Protein AF-A0A2G9ZKF9-F1 (afdb_monomer)

Nearest PDB structures (foldseek):
  6z1p-assembly1_At  TM=1.328E-01  e=9.529E+00  Tetrahymena thermophila SB210

Secondary structure (DSSP, 8-state):
------PPPP-------------PPP--------------TTTHHHHHHHHHHHHHHHTSS------SPPPEEEEEEE-SS----SSHHHHHHHPPPTT-EEEEEETT----HHHHHHSEEEEEEE-HHHHHHHH--EEEEPPGGGS-HHHHHHHHHHHHHHHHHTPPP-----EEEEES-SEEE-GGGSPP--GGGGGG--S-TT-EEEGGGEEEPPPP-

Organism: NCBI:txid1974572

pLDDT: mean 81.94, std 19.05, range [36.38, 98.69]

Solvent-accessible surface area (backbone atoms only — not comparable to full-atom values): 13913 Å² total; per-residue (Å²): 141,82,88,83,83,83,81,86,80,84,90,74,88,85,81,90,82,89,76,90,85,91,79,86,82,81,89,75,85,78,80,87,79,80,80,84,79,77,87,70,87,69,67,58,62,58,54,51,51,51,50,49,51,53,51,52,60,69,61,67,67,80,67,78,78,72,66,97,56,75,64,46,56,26,36,32,35,22,32,74,69,54,54,82,46,95,50,71,68,56,27,54,24,67,35,54,41,54,22,27,39,69,46,65,40,57,67,88,64,84,74,51,70,67,52,44,43,67,30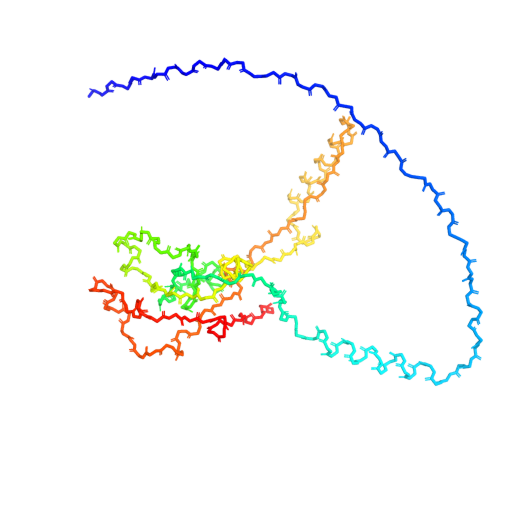,49,57,42,37,30,50,34,27,69,62,51,46,49,49,33,42,35,58,31,65,43,78,56,56,73,88,76,48,54,72,69,55,46,50,52,52,53,51,50,48,54,47,26,59,75,70,75,45,92,73,78,87,75,85,47,67,45,72,61,21,55,47,43,25,31,40,52,63,89,75,49,79,93,78,63,79,86,46,24,73,82,45,76,66,61,80,89,47,75,43,50,68,86,46,46,44,74,59,81,81,84,127

Radius of gyration: 27.21 Å; Cα contacts (8 Å, |Δi|>4): 253; chains: 1; bounding box: 63×74×57 Å

Mean predicted aligned error: 13.91 Å

Foldseek 3Di:
DDDDDDDDDDDDDDDDDDDDDDDDDDDDDDDDDDDPDDDPPDVVVVVVVVVVVVVCVVVVDCPPCLDPAQWAKKWWWFAQDWDDDPDPQCSFQPIHGGQQTQAIGHPPDDDDLVSLLGTAIAIETDGPSLRCQSQDFDKDFDDLVRDDPVVNVVLVVVVVVCVVVVHDDDDDGDIDRSHRHQKGFQVVPDDDDDSNCSSVHHPPPVDYHYCVRMDGDDDDD

Structure (mmCIF, N/CA/C/O backbone):
data_AF-A0A2G9ZKF9-F1
#
_entry.id   AF-A0A2G9ZKF9-F1
#
loop_
_atom_site.group_PDB
_atom_site.id
_atom_site.type_symbol
_atom_site.label_atom_id
_atom_site.label_alt_id
_atom_site.label_comp_id
_atom_site.label_asym_id
_atom_site.label_entity_id
_atom_site.label_seq_id
_atom_site.pdbx_PDB_ins_code
_atom_site.Cartn_x
_atom_site.Cartn_y
_atom_site.Cartn_z
_atom_site.occupancy
_atom_site.B_iso_or_equiv
_atom_site.auth_seq_id
_atom_site.auth_comp_id
_atom_site.auth_asym_id
_atom_site.auth_atom_id
_atom_site.pdbx_PDB_model_num
ATOM 1 N N . MET A 1 1 ? -20.963 33.213 -18.893 1.00 44.59 1 MET A N 1
ATOM 2 C CA . MET A 1 1 ? -22.387 32.904 -18.640 1.00 44.59 1 MET A CA 1
ATOM 3 C C . MET A 1 1 ? -22.668 31.548 -19.275 1.00 44.59 1 MET A C 1
ATOM 5 O O . MET A 1 1 ? -22.768 31.470 -20.489 1.00 44.59 1 MET A O 1
ATOM 9 N N . ILE A 1 2 ? -22.614 30.470 -18.487 1.00 42.06 2 ILE A N 1
ATOM 10 C CA . ILE A 1 2 ? -22.638 29.079 -18.976 1.00 42.06 2 ILE A CA 1
ATOM 11 C C . ILE A 1 2 ? -23.937 28.439 -18.478 1.00 42.06 2 ILE A C 1
ATOM 13 O O . ILE A 1 2 ? -24.156 28.343 -17.273 1.00 42.06 2 ILE A O 1
ATOM 17 N N . LEU A 1 3 ? -24.815 28.059 -19.409 1.00 46.66 3 LEU A N 1
ATOM 18 C CA . LEU A 1 3 ? -26.108 27.429 -19.138 1.00 46.66 3 LEU A CA 1
ATOM 19 C C . LEU A 1 3 ? -25.915 25.921 -18.931 1.00 46.66 3 LEU A C 1
ATOM 21 O O . LEU A 1 3 ? -25.557 25.200 -19.859 1.00 46.66 3 LEU A O 1
ATOM 25 N N . ILE A 1 4 ? -26.158 25.447 -17.707 1.00 52.06 4 ILE A N 1
ATOM 26 C CA . ILE A 1 4 ? -26.132 24.024 -17.351 1.00 52.06 4 ILE A CA 1
ATOM 27 C C . ILE A 1 4 ? -27.529 23.441 -17.583 1.00 52.06 4 ILE A C 1
ATOM 29 O O . ILE A 1 4 ? -28.491 23.808 -16.910 1.00 52.06 4 ILE A O 1
ATOM 33 N N . ASN A 1 5 ? -27.629 22.514 -18.533 1.00 48.25 5 ASN A N 1
ATOM 34 C CA . ASN A 1 5 ? -28.862 21.837 -18.921 1.00 48.25 5 ASN A CA 1
ATOM 35 C C . ASN A 1 5 ? -29.025 20.553 -18.076 1.00 48.25 5 ASN A C 1
ATOM 37 O O . ASN A 1 5 ? -28.337 19.559 -18.311 1.00 48.25 5 ASN A O 1
ATOM 41 N N . ARG A 1 6 ? -29.885 20.572 -17.045 1.00 53.69 6 ARG A N 1
ATOM 42 C CA . ARG A 1 6 ? -30.160 19.400 -16.187 1.00 53.69 6 ARG A CA 1
ATOM 43 C C . ARG A 1 6 ? -31.240 18.519 -16.818 1.00 53.69 6 ARG A C 1
ATOM 45 O O . ARG A 1 6 ? -32.408 18.891 -16.863 1.00 53.69 6 ARG A O 1
ATOM 52 N N . LYS A 1 7 ? -30.847 17.326 -17.268 1.00 61.81 7 LYS A N 1
ATOM 53 C CA . LYS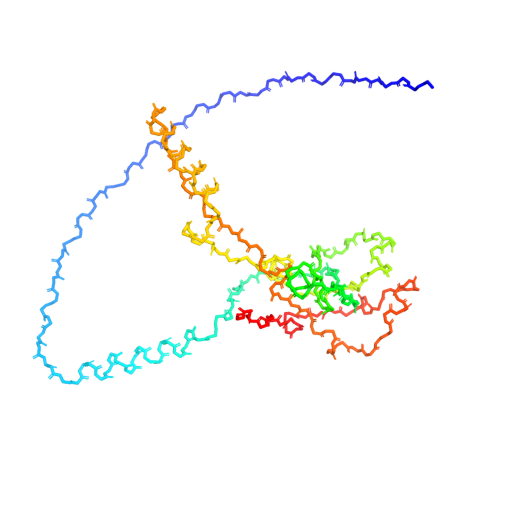 A 1 7 ? -31.749 16.286 -17.781 1.00 61.81 7 LYS A CA 1
ATOM 54 C C . LYS A 1 7 ? -32.287 15.453 -16.610 1.00 61.81 7 LYS A C 1
ATOM 56 O O . LYS A 1 7 ? -31.521 14.830 -15.883 1.00 61.81 7 LYS A O 1
ATOM 61 N N . ILE A 1 8 ? -33.604 15.476 -16.428 1.00 56.69 8 ILE A N 1
ATOM 62 C CA . ILE A 1 8 ? -34.355 14.706 -15.428 1.00 56.69 8 ILE A CA 1
ATOM 63 C C . ILE A 1 8 ? -34.441 13.251 -15.910 1.00 56.69 8 ILE A C 1
ATOM 65 O O . ILE A 1 8 ? -34.965 12.995 -16.994 1.00 56.69 8 ILE A O 1
ATOM 69 N N . ILE A 1 9 ? -33.922 12.300 -15.128 1.00 59.22 9 ILE A N 1
ATOM 70 C CA . ILE A 1 9 ? -34.062 10.862 -15.399 1.00 59.22 9 ILE A CA 1
ATOM 71 C C . ILE A 1 9 ? -35.232 10.323 -14.574 1.00 59.22 9 ILE A C 1
ATOM 73 O O . ILE A 1 9 ? -35.265 10.423 -13.350 1.00 59.22 9 ILE A O 1
ATOM 77 N N . ASN A 1 10 ? -36.200 9.773 -15.299 1.00 46.78 10 ASN A N 1
ATOM 78 C CA . ASN A 1 10 ? -37.463 9.225 -14.828 1.00 46.78 10 ASN A CA 1
ATOM 79 C C . ASN A 1 10 ? -37.222 7.829 -14.216 1.00 46.78 10 ASN A C 1
ATOM 81 O O . ASN A 1 10 ? -36.807 6.915 -14.928 1.00 46.78 10 ASN A O 1
ATOM 85 N N . LYS A 1 11 ? -37.466 7.650 -12.910 1.00 51.34 11 LYS A N 1
ATOM 86 C CA . LYS A 1 11 ? -37.449 6.329 -12.255 1.00 51.34 11 LYS A CA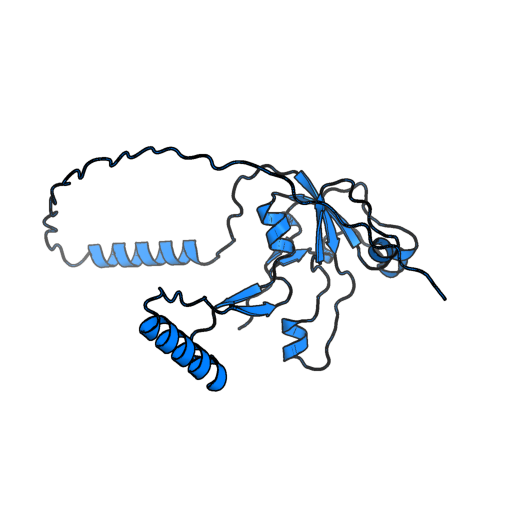 1
ATOM 87 C C . LYS A 1 11 ? -38.764 5.614 -12.563 1.00 51.34 11 LYS A C 1
ATOM 89 O O . LYS A 1 11 ? -39.808 6.010 -12.056 1.00 51.34 11 LYS A O 1
ATOM 94 N N . LYS A 1 12 ? -38.711 4.560 -13.378 1.00 59.44 12 LYS A N 1
ATOM 95 C CA . LYS A 1 12 ? -39.855 3.692 -13.669 1.00 59.44 12 LYS A CA 1
ATOM 96 C C . LYS A 1 12 ? -39.508 2.248 -13.300 1.00 59.44 12 LYS A C 1
ATOM 98 O O . LYS A 1 12 ? -38.570 1.692 -13.853 1.00 59.44 12 LYS A O 1
ATOM 103 N N . ASN A 1 13 ? -40.302 1.718 -12.370 1.00 53.31 13 ASN A N 1
ATOM 104 C CA . ASN A 1 13 ? -40.719 0.329 -12.161 1.00 53.31 13 ASN A CA 1
ATOM 105 C C . ASN A 1 13 ? -39.662 -0.779 -12.222 1.00 53.31 13 ASN A C 1
ATOM 107 O O . ASN A 1 13 ? -39.243 -1.144 -13.313 1.00 53.31 13 ASN A O 1
ATOM 111 N N . MET A 1 14 ? -39.435 -1.462 -11.094 1.00 49.84 14 MET A N 1
ATOM 112 C CA . MET A 1 14 ? -39.272 -2.921 -11.108 1.00 49.84 14 MET A CA 1
ATOM 113 C C . MET A 1 14 ? -39.864 -3.582 -9.848 1.00 49.84 14 MET A C 1
ATOM 115 O O . MET A 1 14 ? -39.979 -2.912 -8.820 1.00 49.84 14 MET A O 1
ATOM 119 N N . PRO A 1 15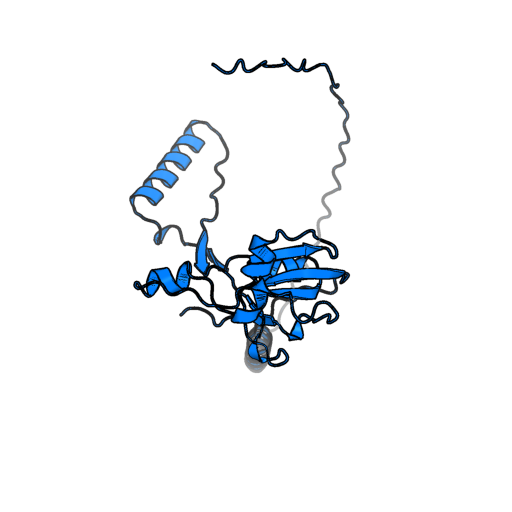 ? -40.327 -4.841 -9.981 1.00 59.34 15 PRO A N 1
ATOM 120 C CA . PRO A 1 15 ? -41.404 -5.411 -9.181 1.00 59.34 15 PRO A CA 1
ATOM 121 C C . PRO A 1 15 ? -40.968 -6.080 -7.875 1.00 59.34 15 PRO A C 1
ATOM 123 O O . PRO A 1 15 ? -39.876 -6.624 -7.732 1.00 59.34 15 PRO A O 1
ATOM 126 N N . GLU A 1 16 ? -41.937 -6.069 -6.969 1.00 51.53 16 GLU A N 1
ATOM 127 C CA . GLU A 1 16 ? -42.111 -6.906 -5.792 1.00 51.53 16 GLU A CA 1
ATOM 128 C C . GLU A 1 16 ? -42.088 -8.396 -6.183 1.00 51.53 16 GLU A C 1
ATOM 130 O O . GLU A 1 16 ? -42.942 -8.859 -6.935 1.00 51.53 16 GLU A O 1
ATOM 135 N N . ASN A 1 17 ? -41.100 -9.145 -5.685 1.00 56.38 17 ASN A N 1
ATOM 136 C CA . ASN A 1 17 ? -41.078 -10.605 -5.762 1.00 56.38 17 ASN A CA 1
ATOM 137 C C . ASN A 1 17 ? -41.118 -11.179 -4.346 1.00 56.38 17 ASN A C 1
ATOM 139 O O . ASN A 1 17 ? -40.123 -11.186 -3.621 1.00 56.38 17 ASN A O 1
ATOM 143 N N . ALA A 1 18 ? -42.298 -11.672 -3.987 1.00 48.47 18 ALA A N 1
ATOM 144 C CA . ALA A 1 18 ? -42.538 -12.566 -2.871 1.00 48.47 18 ALA A CA 1
ATOM 145 C C . ALA A 1 18 ? -42.267 -14.023 -3.290 1.00 48.47 18 ALA A C 1
ATOM 147 O O . ALA A 1 18 ? -42.776 -14.460 -4.318 1.00 48.47 18 ALA A O 1
ATOM 148 N N . ASN A 1 19 ? -41.500 -14.771 -2.492 1.00 48.41 19 ASN A N 1
ATOM 149 C CA . ASN A 1 19 ? -41.800 -16.145 -2.039 1.00 48.41 19 ASN A CA 1
ATOM 150 C C . ASN A 1 19 ? -40.607 -16.669 -1.221 1.00 48.41 19 ASN A C 1
ATOM 152 O O . ASN A 1 19 ? -39.484 -16.701 -1.711 1.00 48.41 19 ASN A O 1
ATOM 156 N N . VAL A 1 20 ? -40.772 -16.894 0.085 1.00 49.75 20 VAL A N 1
ATOM 157 C CA . VAL A 1 20 ? -41.115 -18.195 0.700 1.00 49.75 20 VAL A CA 1
ATOM 158 C C . VAL A 1 20 ? -40.148 -19.306 0.288 1.00 49.75 20 VAL A C 1
ATOM 160 O O . VAL A 1 20 ? -40.250 -19.849 -0.806 1.00 49.75 20 VAL A O 1
ATOM 163 N N . ASN A 1 21 ? -39.273 -19.695 1.218 1.00 51.66 21 ASN A N 1
ATOM 164 C CA . ASN A 1 21 ? -39.116 -21.105 1.568 1.00 51.66 21 ASN A CA 1
ATOM 165 C C . ASN A 1 21 ? -38.501 -21.267 2.961 1.00 51.66 21 ASN A C 1
ATOM 167 O O . ASN A 1 21 ? -37.314 -21.063 3.205 1.00 51.66 21 ASN A O 1
ATOM 171 N N . THR A 1 22 ? -39.395 -21.645 3.862 1.00 54.25 22 THR A N 1
ATOM 172 C CA . THR A 1 22 ? -39.198 -22.233 5.176 1.00 54.25 22 THR A CA 1
ATOM 173 C C . THR A 1 22 ? -38.559 -23.614 5.022 1.00 54.25 22 THR A C 1
ATOM 175 O O . THR A 1 22 ? -39.132 -24.483 4.372 1.00 54.25 22 THR A O 1
ATOM 178 N N . ALA A 1 23 ? -37.418 -23.853 5.665 1.00 48.91 23 ALA A N 1
ATOM 179 C CA . ALA A 1 23 ? -36.965 -25.203 5.993 1.00 48.91 23 ALA A CA 1
ATOM 180 C C . ALA A 1 23 ? -36.062 -25.148 7.232 1.00 48.91 23 ALA A C 1
ATOM 182 O O . ALA A 1 23 ? -34.887 -24.796 7.152 1.00 48.91 23 ALA A O 1
ATOM 183 N N . GLN A 1 24 ? -36.642 -25.475 8.389 1.00 50.78 24 GLN A N 1
ATOM 184 C CA . GLN A 1 24 ? -35.903 -25.839 9.597 1.00 50.78 24 GLN A CA 1
ATOM 185 C C . GLN A 1 24 ? -35.346 -27.261 9.436 1.00 50.78 24 GLN A C 1
ATOM 187 O O . GLN A 1 24 ? -36.132 -28.172 9.176 1.00 50.78 24 GLN A O 1
ATOM 192 N N . PRO A 1 25 ? -34.043 -27.494 9.658 1.00 59.03 25 PRO A N 1
ATOM 193 C CA . PRO A 1 25 ? -33.538 -28.823 9.957 1.00 59.03 25 PRO A CA 1
ATOM 194 C C . PRO A 1 25 ? -33.490 -29.080 11.469 1.00 59.03 25 PRO A C 1
ATOM 196 O O . PRO A 1 25 ? -33.170 -28.214 12.285 1.00 59.03 25 PRO A O 1
ATOM 199 N N . GLU A 1 26 ? -33.849 -30.312 11.802 1.00 51.28 26 GLU A N 1
ATOM 200 C CA . GLU A 1 26 ? -34.153 -30.831 13.124 1.00 51.28 26 GLU A CA 1
ATOM 201 C C . GLU A 1 26 ? -32.982 -30.841 14.116 1.00 51.28 26 GLU A C 1
ATOM 203 O O . GLU A 1 26 ? -31.820 -31.106 13.803 1.00 51.28 26 GLU A O 1
ATOM 208 N N . THR A 1 27 ? -33.344 -30.626 15.378 1.00 46.78 27 THR A N 1
ATOM 209 C CA . THR A 1 27 ? -32.504 -30.754 16.566 1.00 46.78 27 THR A CA 1
ATOM 210 C C . THR A 1 27 ? -32.117 -32.214 16.832 1.00 46.78 27 THR A C 1
ATOM 212 O O . THR A 1 27 ? -32.826 -32.947 17.524 1.00 46.78 27 THR A O 1
ATOM 215 N N . GLY A 1 28 ? -30.950 -32.630 16.343 1.00 54.88 28 GLY A N 1
ATOM 216 C CA . GLY A 1 28 ? -30.299 -33.879 16.741 1.00 54.88 28 GLY A CA 1
ATOM 217 C C . GLY A 1 28 ? -29.576 -33.739 18.084 1.00 54.88 28 GLY A C 1
ATOM 218 O O . GLY A 1 28 ? -28.467 -33.211 18.151 1.00 54.88 28 GLY A O 1
ATOM 219 N N . LYS A 1 29 ? -30.189 -34.241 19.163 1.00 54.31 29 LYS A N 1
ATOM 220 C CA . LYS A 1 29 ? -29.562 -34.408 20.487 1.00 54.31 29 LYS A CA 1
ATOM 221 C C . LYS A 1 29 ? -28.364 -35.364 20.387 1.00 54.31 29 LYS A C 1
ATOM 223 O O . LYS A 1 29 ? -28.545 -36.577 20.317 1.00 54.31 29 LYS A O 1
ATOM 228 N N . LYS A 1 30 ? -27.138 -34.836 20.426 1.00 55.31 30 LYS A N 1
ATOM 229 C CA . LYS A 1 30 ? -25.926 -35.647 20.625 1.00 55.31 30 LYS A CA 1
ATOM 230 C C . LYS A 1 30 ? -25.765 -35.948 22.115 1.00 55.31 30 LYS A C 1
ATOM 232 O O . LYS A 1 30 ? -25.653 -35.042 22.936 1.00 55.31 30 LYS A O 1
ATOM 237 N N . GLN A 1 31 ? -25.801 -37.234 22.447 1.00 54.09 31 GLN A N 1
ATOM 238 C CA . GLN A 1 31 ? -25.564 -37.749 23.789 1.00 54.09 31 GLN A CA 1
ATOM 239 C C . GLN A 1 31 ? -24.119 -37.458 24.210 1.00 54.09 31 GLN A C 1
ATOM 241 O O . GLN A 1 31 ? -23.165 -37.828 23.527 1.00 54.09 31 GLN A O 1
ATOM 246 N N . PHE A 1 32 ? -23.983 -36.776 25.343 1.00 46.34 32 PHE A N 1
ATOM 247 C CA . PHE A 1 32 ? -22.732 -36.577 26.061 1.00 46.34 32 PHE A CA 1
ATOM 248 C C . PHE A 1 32 ? -22.255 -37.923 26.626 1.00 46.34 32 PHE A C 1
ATOM 250 O O . PHE A 1 32 ? -22.841 -38.446 27.572 1.00 46.34 32 PHE A O 1
ATOM 257 N N . LEU A 1 33 ? -21.176 -38.468 26.067 1.00 51.94 33 LEU A N 1
ATOM 258 C CA . LEU A 1 33 ? -20.354 -39.486 26.717 1.00 51.94 33 LEU A CA 1
ATOM 259 C C . LEU A 1 33 ? -19.139 -38.775 27.310 1.00 51.94 33 LEU A C 1
ATOM 261 O O . LEU A 1 33 ? -18.251 -38.329 26.587 1.00 51.94 33 LEU A O 1
ATOM 265 N N . SER A 1 34 ? -19.128 -38.625 28.632 1.00 50.53 34 SER A N 1
ATOM 266 C CA . SER A 1 34 ? -17.991 -38.097 29.377 1.00 50.53 34 SER A CA 1
ATOM 267 C C . SER A 1 34 ? -16.884 -39.158 29.471 1.00 50.53 34 SER A C 1
ATOM 269 O O . SER A 1 34 ? -17.113 -40.238 30.026 1.00 50.53 34 SER A O 1
ATOM 271 N N . PRO A 1 35 ? -15.663 -38.893 28.972 1.00 51.75 35 PRO A N 1
ATOM 272 C CA . PRO A 1 35 ? -14.533 -39.763 29.249 1.00 51.75 35 PRO A CA 1
ATOM 273 C C . PRO A 1 35 ? -14.104 -39.568 30.708 1.00 51.75 35 PRO A C 1
ATOM 275 O O . PRO A 1 35 ? -13.706 -38.481 31.125 1.00 51.75 35 PRO A O 1
ATOM 278 N N . LYS A 1 36 ? -14.188 -40.642 31.499 1.00 51.59 36 LYS A N 1
ATOM 279 C CA . LYS A 1 36 ? -13.556 -40.726 32.820 1.00 51.59 36 LYS A CA 1
ATOM 280 C C . LYS A 1 36 ? -12.038 -40.708 32.626 1.00 51.59 36 LYS A C 1
ATOM 282 O O . LYS A 1 36 ? -11.439 -41.738 32.329 1.00 51.59 36 LYS A O 1
ATOM 287 N N . ILE A 1 37 ? -11.425 -39.537 32.775 1.00 53.41 37 ILE A N 1
ATOM 288 C CA . ILE A 1 37 ? -9.968 -39.387 32.795 1.00 53.41 37 ILE A CA 1
ATOM 289 C C . ILE A 1 37 ? -9.481 -39.840 34.174 1.00 53.41 37 ILE A C 1
ATOM 291 O O . ILE A 1 37 ? -9.736 -39.202 35.193 1.00 53.41 37 ILE A O 1
ATOM 295 N N . TRP A 1 38 ? -8.830 -41.000 34.190 1.00 48.53 38 TRP A N 1
ATOM 296 C CA . TRP A 1 38 ? -8.198 -41.604 35.356 1.00 48.53 38 TRP A CA 1
ATOM 297 C C . TRP A 1 38 ? -6.895 -40.846 35.665 1.00 48.53 38 TRP A C 1
ATOM 299 O O . TRP A 1 38 ? -6.018 -40.718 34.810 1.00 48.53 38 TRP A O 1
ATOM 309 N N . LEU A 1 39 ? -6.805 -40.289 36.875 1.00 45.53 39 LEU A N 1
ATOM 310 C CA . LEU A 1 39 ? -5.681 -39.508 37.397 1.00 45.53 39 LEU A CA 1
ATOM 311 C C . LEU A 1 39 ? -4.420 -40.378 37.561 1.00 45.53 39 LEU A C 1
ATOM 313 O O . LEU A 1 39 ? -4.164 -40.928 38.626 1.00 45.53 39 LEU A O 1
ATOM 317 N N . GLY A 1 40 ? -3.605 -40.454 36.508 1.00 46.31 40 GLY A N 1
ATOM 318 C CA . GLY A 1 40 ? -2.176 -40.779 36.576 1.00 46.31 40 GLY A CA 1
ATOM 319 C C . GLY A 1 40 ? -1.349 -39.490 36.567 1.00 46.31 40 GLY A C 1
ATOM 320 O O . GLY A 1 40 ? -0.750 -39.133 35.553 1.00 46.31 40 GLY A O 1
ATOM 321 N N . GLY A 1 41 ? -1.405 -38.730 37.664 1.00 50.19 41 GLY A N 1
ATOM 322 C CA . GLY A 1 41 ? -0.784 -37.409 37.796 1.00 50.19 41 GLY A CA 1
ATOM 323 C C . GLY A 1 41 ? 0.741 -37.485 37.877 1.00 50.19 41 GLY A C 1
ATOM 324 O O . GLY A 1 41 ? 1.289 -37.912 38.885 1.00 50.19 41 GLY A O 1
ATOM 325 N N . GLY A 1 42 ? 1.430 -37.062 36.818 1.00 50.50 42 GLY A N 1
ATOM 326 C CA . GLY A 1 42 ? 2.882 -36.858 36.834 1.00 50.50 42 GLY A CA 1
ATOM 327 C C . GLY A 1 42 ? 3.477 -36.705 35.437 1.00 50.50 42 GLY A C 1
ATOM 328 O O . GLY A 1 42 ? 4.135 -35.710 35.153 1.00 50.50 42 GLY A O 1
ATOM 329 N N . LEU A 1 43 ? 3.174 -37.635 34.523 1.00 49.84 43 LEU A N 1
ATOM 330 C CA . LEU A 1 43 ? 3.757 -37.633 33.171 1.00 49.84 43 LEU A CA 1
ATOM 331 C C . LEU A 1 43 ? 2.959 -36.794 32.152 1.00 49.84 43 LEU A C 1
ATOM 333 O O . LEU A 1 43 ? 3.527 -36.252 31.206 1.00 49.84 43 LEU A O 1
ATOM 337 N N . GLY A 1 44 ? 1.644 -36.651 32.353 1.00 48.38 44 GLY A N 1
ATOM 338 C CA . GLY A 1 44 ? 0.760 -35.925 31.431 1.00 48.38 44 GLY A CA 1
ATOM 339 C C . GLY A 1 44 ? 1.018 -34.416 31.380 1.00 48.38 44 GLY A C 1
ATOM 340 O O . GLY A 1 44 ? 0.957 -33.823 30.308 1.00 48.38 44 GLY A O 1
ATOM 341 N N . LEU A 1 45 ? 1.385 -33.795 32.507 1.00 55.41 45 LEU A N 1
ATOM 342 C CA . LEU A 1 45 ? 1.697 -32.359 32.557 1.00 55.41 45 LEU A CA 1
ATOM 343 C C . LEU A 1 45 ? 2.953 -32.008 31.750 1.00 55.41 45 LEU A C 1
ATOM 345 O O . LEU A 1 45 ? 3.006 -30.945 31.138 1.00 55.41 45 LEU A O 1
ATOM 349 N N . LEU A 1 46 ? 3.930 -32.916 31.691 1.00 57.50 46 LEU A N 1
ATOM 350 C CA . LEU A 1 46 ? 5.174 -32.705 30.951 1.00 57.50 46 LEU A CA 1
ATOM 351 C C . LEU A 1 46 ? 4.947 -32.803 29.432 1.00 57.50 46 LEU A C 1
ATOM 353 O O . LEU A 1 46 ? 5.478 -31.990 28.682 1.00 57.50 46 LEU A O 1
ATOM 357 N N . LEU A 1 47 ? 4.079 -33.716 28.978 1.00 58.78 47 LEU A N 1
ATOM 358 C CA . LEU A 1 47 ? 3.674 -33.804 27.568 1.00 58.78 47 LEU A CA 1
ATOM 359 C C . LEU A 1 47 ? 2.755 -32.651 27.137 1.00 58.78 47 LEU A C 1
ATOM 361 O O . LEU A 1 47 ? 2.884 -32.170 26.014 1.00 58.78 47 LEU A O 1
ATOM 365 N N . ILE A 1 48 ? 1.883 -32.156 28.022 1.00 65.31 48 ILE A N 1
ATOM 366 C CA . ILE A 1 48 ? 1.062 -30.963 27.753 1.00 65.31 48 ILE A CA 1
ATOM 367 C C . ILE A 1 48 ? 1.945 -29.712 27.668 1.00 65.31 48 ILE A C 1
ATOM 369 O O . ILE A 1 48 ? 1.772 -28.914 26.751 1.00 65.31 48 ILE A O 1
ATOM 373 N N . ALA A 1 49 ? 2.929 -29.557 28.560 1.00 67.00 49 ALA A N 1
ATOM 374 C CA . ALA A 1 49 ? 3.871 -28.440 28.509 1.00 67.00 49 ALA A CA 1
ATOM 375 C C . ALA A 1 49 ? 4.759 -28.486 27.252 1.00 67.00 49 ALA A C 1
ATOM 377 O O . ALA A 1 49 ? 4.965 -27.457 26.609 1.00 67.00 49 ALA A O 1
ATOM 378 N N . LEU A 1 50 ? 5.237 -29.672 26.854 1.00 70.94 50 LEU A N 1
ATOM 379 C CA . LEU A 1 50 ? 6.034 -29.842 25.636 1.00 70.94 50 LEU A CA 1
ATOM 380 C C . LEU A 1 50 ? 5.192 -29.620 24.367 1.00 70.94 50 LEU A C 1
ATOM 382 O O . LEU A 1 50 ? 5.646 -28.964 23.430 1.00 70.94 50 LEU A O 1
ATOM 386 N N . GLY A 1 51 ? 3.948 -30.108 24.356 1.00 62.56 51 GLY A N 1
ATOM 387 C CA . GLY A 1 51 ? 2.987 -29.878 23.279 1.00 62.56 51 GLY A CA 1
ATOM 388 C C . GLY A 1 51 ? 2.619 -28.401 23.134 1.00 62.56 51 GLY A C 1
ATOM 389 O O . GLY A 1 51 ? 2.644 -27.875 22.025 1.00 62.56 51 GLY A O 1
ATOM 390 N N . ALA A 1 52 ? 2.370 -27.702 24.246 1.00 64.75 52 ALA A N 1
ATOM 391 C CA . ALA A 1 52 ? 2.114 -26.264 24.254 1.00 64.75 52 ALA A CA 1
ATOM 392 C C . ALA A 1 52 ? 3.341 -25.464 23.793 1.00 64.75 52 ALA A C 1
ATOM 394 O O . ALA A 1 52 ? 3.193 -24.548 22.993 1.00 64.75 52 ALA A O 1
ATOM 395 N N . TYR A 1 53 ? 4.553 -25.835 24.220 1.00 68.75 53 TYR A N 1
ATOM 396 C CA . TYR A 1 53 ? 5.790 -25.185 23.780 1.00 68.75 53 TYR A CA 1
ATOM 397 C C . TYR A 1 53 ? 6.027 -25.343 22.271 1.00 68.75 53 TYR A C 1
ATOM 399 O O . TYR A 1 53 ? 6.356 -24.368 21.593 1.00 68.75 53 TYR A O 1
ATOM 407 N N . LEU A 1 54 ? 5.813 -26.541 21.716 1.00 67.19 54 LEU A N 1
ATOM 408 C CA . LEU A 1 54 ? 5.935 -26.774 20.274 1.00 67.19 54 LEU A CA 1
ATOM 409 C C . LEU A 1 54 ? 4.824 -26.074 19.478 1.00 67.19 54 LEU A C 1
ATOM 411 O O . LEU A 1 54 ? 5.110 -25.504 18.429 1.00 67.19 54 LEU A O 1
ATOM 415 N N . PHE A 1 55 ? 3.592 -26.037 19.992 1.00 56.59 55 PHE A N 1
ATOM 416 C CA . PHE A 1 55 ? 2.477 -25.317 19.370 1.00 56.59 55 PHE A CA 1
ATOM 417 C C . PHE A 1 55 ? 2.693 -23.795 19.372 1.00 56.59 55 PHE A C 1
ATOM 419 O O . PHE A 1 55 ? 2.484 -23.139 18.351 1.00 56.59 55 PHE A O 1
ATOM 426 N N . PHE A 1 56 ? 3.186 -23.225 20.476 1.00 56.09 56 PHE A N 1
ATOM 427 C CA . PHE A 1 56 ? 3.505 -21.796 20.571 1.00 56.09 56 PHE A CA 1
ATOM 428 C C . PHE A 1 56 ? 4.720 -21.423 19.711 1.00 56.09 56 PHE A C 1
ATOM 430 O O . PHE A 1 56 ? 4.757 -20.343 19.126 1.00 56.09 56 PHE A O 1
ATOM 437 N N . ARG A 1 57 ? 5.696 -22.332 19.570 1.00 58.88 57 ARG A N 1
ATOM 438 C CA . ARG A 1 57 ? 6.846 -22.147 18.674 1.00 58.88 57 ARG A CA 1
ATOM 439 C C . ARG A 1 57 ? 6.462 -22.260 17.195 1.00 58.88 57 ARG A C 1
ATOM 441 O O . ARG A 1 57 ? 6.998 -21.506 16.393 1.00 58.88 57 ARG A O 1
ATOM 448 N N . ALA A 1 58 ? 5.524 -23.140 16.840 1.00 50.62 58 ALA A N 1
ATOM 449 C CA . ALA A 1 58 ? 4.981 -23.240 15.482 1.00 50.62 58 ALA A CA 1
ATOM 450 C C . ALA A 1 58 ? 4.056 -22.061 15.124 1.00 50.62 58 ALA A C 1
ATOM 452 O O . ALA A 1 58 ? 4.014 -21.642 13.974 1.00 50.62 58 ALA A O 1
ATOM 453 N N . SER A 1 59 ? 3.373 -21.474 16.111 1.00 46.78 59 SER A N 1
ATOM 454 C CA . SER A 1 59 ? 2.501 -20.300 15.926 1.00 46.78 59 SER A CA 1
ATOM 455 C C . SER A 1 59 ? 3.252 -18.957 15.994 1.00 46.78 59 SER A C 1
ATOM 457 O O . SER A 1 59 ? 2.653 -17.896 15.838 1.00 46.78 59 SER A O 1
ATOM 459 N N . GLY A 1 60 ? 4.566 -18.983 16.251 1.00 36.38 60 GLY A N 1
ATOM 460 C CA . GLY A 1 60 ? 5.382 -17.810 16.587 1.00 36.38 60 GLY A CA 1
ATOM 461 C C . GLY A 1 60 ? 5.773 -16.897 15.420 1.00 36.38 60 GLY A C 1
ATOM 462 O O . GLY A 1 60 ? 6.310 -15.815 15.647 1.00 36.38 60 GLY A O 1
ATOM 463 N N . SER A 1 61 ? 5.482 -17.269 14.178 1.00 44.41 61 SER A N 1
ATOM 464 C CA . SER A 1 61 ? 5.656 -16.394 13.019 1.00 44.41 61 SER A CA 1
ATOM 465 C C . SER A 1 61 ? 4.402 -16.480 12.170 1.00 44.41 61 SER A C 1
ATOM 467 O O . SER A 1 61 ? 4.321 -17.307 11.269 1.00 44.41 61 SER A O 1
ATOM 469 N N . GLY A 1 62 ? 3.409 -15.651 12.504 1.00 48.59 62 GLY A N 1
ATOM 470 C CA . GLY A 1 62 ? 2.202 -15.428 11.706 1.00 48.59 62 GLY A CA 1
ATOM 471 C C . GLY A 1 62 ? 2.549 -14.802 10.356 1.00 48.59 62 GLY A C 1
ATOM 472 O O . GLY A 1 62 ? 2.297 -13.619 10.113 1.00 48.59 62 GLY A O 1
ATOM 473 N N . GLU A 1 63 ? 3.205 -15.588 9.511 1.00 57.47 63 GLU A N 1
ATOM 474 C CA . GLU A 1 63 ? 3.162 -15.431 8.074 1.00 57.47 63 GLU A CA 1
ATOM 475 C C . GLU A 1 63 ? 1.698 -15.666 7.711 1.00 57.47 63 GLU A C 1
ATOM 477 O O . GLU A 1 63 ? 1.154 -16.746 7.938 1.00 57.47 63 GLU A O 1
ATOM 482 N N . GLU A 1 64 ? 1.010 -14.593 7.320 1.00 66.88 64 GLU A N 1
ATOM 483 C CA . GLU A 1 64 ? -0.367 -14.693 6.850 1.00 66.88 64 GLU A CA 1
ATOM 484 C C . GLU A 1 64 ? -0.359 -15.665 5.672 1.00 66.88 64 GLU A C 1
ATOM 486 O O . GLU A 1 64 ? 0.199 -15.363 4.616 1.00 66.88 64 GLU A O 1
ATOM 491 N N . ASP A 1 65 ? -0.912 -16.861 5.878 1.00 75.62 65 ASP A N 1
ATOM 492 C CA . ASP A 1 65 ? -1.093 -17.825 4.805 1.00 75.62 65 ASP A CA 1
ATOM 493 C C . ASP A 1 65 ? -2.169 -17.265 3.874 1.00 75.62 65 ASP A C 1
ATOM 495 O O . ASP A 1 65 ? -3.375 -17.356 4.123 1.00 75.62 65 ASP A O 1
ATOM 499 N N . PHE A 1 66 ? -1.720 -16.615 2.802 1.00 79.50 66 PHE A N 1
ATOM 500 C CA . PHE A 1 66 ? -2.600 -16.071 1.773 1.00 79.50 66 PHE A CA 1
ATOM 501 C C . PHE A 1 66 ? -3.331 -17.174 0.983 1.00 79.50 66 PHE A C 1
ATOM 503 O O . PHE A 1 66 ? -4.212 -16.860 0.180 1.00 79.50 66 PHE A O 1
ATOM 510 N N . GLY A 1 67 ? -3.051 -18.452 1.266 1.00 69.31 67 GLY A N 1
ATOM 511 C CA . GLY A 1 67 ? -3.714 -19.614 0.698 1.00 69.31 67 GLY A CA 1
ATOM 512 C C . GLY A 1 67 ? -3.324 -19.884 -0.755 1.00 69.31 67 GLY A C 1
ATOM 513 O O . GLY A 1 67 ? -2.762 -19.042 -1.458 1.00 69.31 67 GLY A O 1
ATOM 514 N N . ALA A 1 68 ? -3.664 -21.082 -1.232 1.00 78.25 68 ALA A N 1
ATOM 515 C CA . ALA A 1 68 ? -3.519 -21.474 -2.632 1.00 78.25 68 ALA A CA 1
ATOM 516 C C . ALA A 1 68 ? -4.647 -20.862 -3.486 1.00 78.25 68 ALA A C 1
ATOM 518 O O . ALA A 1 68 ? -5.594 -21.542 -3.872 1.00 78.25 68 ALA A O 1
ATOM 519 N N . GLY A 1 69 ? -4.582 -19.551 -3.718 1.00 88.25 69 GLY A N 1
ATOM 520 C CA . GLY A 1 69 ? -5.425 -18.870 -4.703 1.00 88.25 69 GLY A CA 1
ATOM 521 C C . GLY A 1 69 ? -4.870 -19.002 -6.123 1.00 88.25 69 GLY A C 1
ATOM 522 O O . GLY A 1 69 ? -3.674 -19.239 -6.310 1.00 88.25 69 GLY A O 1
ATOM 523 N N . GLU A 1 70 ? -5.726 -18.808 -7.127 1.00 94.88 70 GLU A N 1
ATOM 524 C CA . GLU A 1 70 ? -5.268 -18.615 -8.504 1.00 94.88 70 GLU A CA 1
ATOM 525 C C . GLU A 1 70 ? -4.420 -17.340 -8.577 1.00 94.88 70 G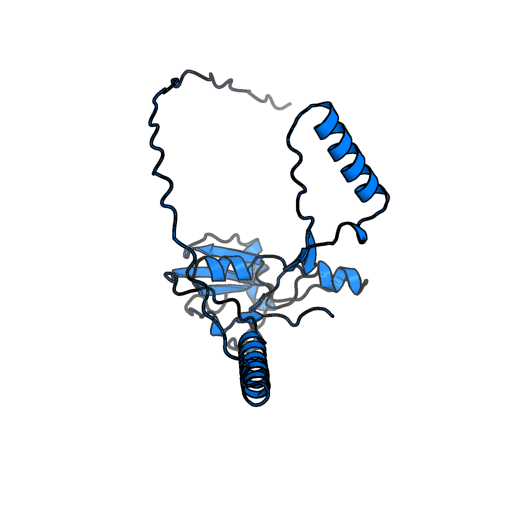LU A C 1
ATOM 527 O O . GLU A 1 70 ? -4.788 -16.297 -8.026 1.00 94.88 70 GLU A O 1
ATOM 532 N N . LYS A 1 71 ? -3.249 -17.441 -9.210 1.00 96.88 71 LYS A N 1
ATOM 533 C CA . LYS A 1 71 ? -2.365 -16.297 -9.415 1.00 96.88 71 LYS A CA 1
ATOM 534 C C . LYS A 1 71 ? -2.618 -15.668 -10.778 1.00 96.88 71 LYS A C 1
ATOM 536 O O . LYS A 1 71 ? -2.822 -16.374 -11.762 1.00 96.88 71 LYS A O 1
ATOM 541 N N . ARG A 1 72 ? -2.525 -14.344 -10.834 1.00 97.75 72 ARG A N 1
ATOM 542 C CA . ARG A 1 72 ? -2.571 -13.555 -12.066 1.00 97.75 72 ARG A CA 1
ATOM 543 C C . ARG A 1 72 ? -1.564 -12.416 -12.013 1.00 97.75 72 ARG A C 1
ATOM 545 O O . ARG A 1 72 ? -1.059 -12.061 -10.947 1.00 97.75 72 ARG A O 1
ATOM 552 N N . ILE A 1 73 ? -1.270 -11.847 -13.177 1.00 98.44 73 ILE A N 1
ATOM 553 C CA . ILE A 1 73 ? -0.345 -10.723 -13.287 1.00 98.44 73 ILE A CA 1
ATOM 554 C C . ILE A 1 73 ? -1.065 -9.442 -12.864 1.00 98.44 73 ILE A C 1
ATOM 556 O O . ILE A 1 73 ? -2.088 -9.055 -13.431 1.00 98.44 73 ILE A O 1
ATOM 560 N N . TYR A 1 74 ? -0.488 -8.789 -11.864 1.00 98.50 74 TYR A N 1
ATOM 561 C CA . TYR A 1 74 ? -0.842 -7.459 -11.408 1.00 98.50 74 TYR A CA 1
ATOM 562 C C . TYR A 1 74 ? 0.251 -6.468 -11.777 1.00 98.50 74 TYR A C 1
ATOM 564 O O . TYR A 1 74 ? 1.433 -6.777 -11.675 1.00 98.50 74 TYR A O 1
ATOM 572 N N . GLU A 1 75 ? -0.140 -5.255 -12.129 1.00 98.56 75 GLU A N 1
ATOM 573 C CA . GLU A 1 75 ? 0.732 -4.093 -12.203 1.00 98.56 75 GLU A CA 1
ATOM 574 C C . GLU A 1 75 ? 0.629 -3.324 -10.879 1.00 98.56 75 GLU A C 1
ATOM 576 O O . GLU A 1 75 ? -0.450 -2.884 -10.475 1.00 98.56 75 GLU A O 1
ATOM 581 N N . ILE A 1 76 ? 1.752 -3.201 -10.172 1.00 98.25 76 ILE A N 1
ATOM 582 C CA . ILE A 1 76 ? 1.840 -2.589 -8.844 1.00 98.25 76 ILE A CA 1
ATOM 583 C C . ILE A 1 76 ? 2.570 -1.253 -8.960 1.00 98.25 76 ILE A C 1
ATOM 585 O O . ILE A 1 76 ? 3.717 -1.227 -9.406 1.00 98.25 76 ILE A O 1
ATOM 589 N N . ALA A 1 77 ? 1.947 -0.162 -8.508 1.00 98.31 77 ALA A N 1
ATOM 590 C CA . ALA A 1 77 ? 2.614 1.133 -8.392 1.00 98.31 77 ALA A CA 1
ATOM 591 C C . ALA A 1 77 ? 3.359 1.239 -7.059 1.00 98.31 77 ALA A C 1
ATOM 593 O O . ALA A 1 77 ? 2.749 1.190 -5.987 1.00 98.31 77 ALA A O 1
ATOM 594 N N . ILE A 1 78 ? 4.679 1.397 -7.132 1.00 98.00 78 ILE A N 1
ATOM 595 C CA . ILE A 1 78 ? 5.587 1.348 -5.988 1.00 98.00 78 ILE A CA 1
ATOM 596 C C . ILE A 1 78 ? 6.264 2.700 -5.790 1.00 98.00 78 ILE A C 1
ATOM 598 O O . ILE A 1 78 ? 6.787 3.321 -6.722 1.00 98.00 78 ILE A O 1
ATOM 602 N N . VAL A 1 79 ? 6.302 3.135 -4.535 1.00 97.81 79 VAL A N 1
ATOM 603 C CA . VAL A 1 79 ? 7.036 4.324 -4.113 1.00 97.81 79 VAL A CA 1
ATOM 604 C C . VAL A 1 79 ? 8.535 4.033 -4.149 1.00 97.81 79 VAL A C 1
ATOM 606 O O . VAL A 1 79 ? 9.027 3.163 -3.436 1.00 97.81 79 VAL A O 1
ATOM 609 N N . VAL A 1 80 ? 9.283 4.777 -4.963 1.00 96.62 80 VAL A N 1
ATOM 610 C CA . VAL A 1 80 ? 10.751 4.646 -5.066 1.00 96.62 80 VAL A CA 1
ATOM 611 C C . VAL A 1 80 ? 11.509 5.604 -4.151 1.00 96.62 80 VAL A C 1
ATOM 613 O O . VAL A 1 80 ? 12.635 5.319 -3.754 1.00 96.62 80 VAL A O 1
ATOM 616 N N . ARG A 1 81 ? 10.893 6.735 -3.791 1.00 94.25 81 ARG A N 1
ATOM 617 C CA . ARG A 1 81 ? 11.458 7.742 -2.885 1.00 94.25 81 ARG A CA 1
ATOM 618 C C . ARG A 1 81 ? 10.601 7.801 -1.634 1.00 94.25 81 ARG A C 1
ATOM 620 O O . ARG A 1 81 ? 9.427 8.148 -1.713 1.00 94.25 81 ARG A O 1
ATOM 627 N N . GLY A 1 82 ? 11.182 7.444 -0.493 1.00 90.12 82 GLY A N 1
ATOM 628 C CA . GLY A 1 82 ? 10.479 7.531 0.782 1.00 90.12 82 GLY A CA 1
ATOM 629 C C . GLY A 1 82 ? 10.123 8.976 1.125 1.00 90.12 82 GLY A C 1
ATOM 630 O O . GLY A 1 82 ? 10.907 9.892 0.885 1.00 90.12 82 GLY A O 1
ATOM 631 N N . GLN A 1 83 ? 8.949 9.162 1.711 1.00 91.25 83 GLN A N 1
ATOM 632 C CA . GLN A 1 83 ? 8.540 10.417 2.319 1.00 91.25 83 GLN A CA 1
ATOM 633 C C . GLN A 1 83 ? 9.117 10.517 3.735 1.00 91.25 83 GLN A C 1
ATOM 635 O O . GLN A 1 83 ? 9.274 9.507 4.437 1.00 91.25 83 GLN A O 1
ATOM 640 N N . GLN A 1 84 ? 9.440 11.743 4.134 1.00 91.56 84 GLN A N 1
ATOM 641 C CA . GLN A 1 84 ? 9.893 12.082 5.477 1.00 91.56 84 GLN A CA 1
ATOM 642 C C . GLN A 1 84 ? 9.000 13.189 6.033 1.00 91.56 84 GLN A C 1
ATOM 644 O O . GLN A 1 84 ? 8.795 14.209 5.375 1.00 91.56 84 GLN A O 1
ATOM 649 N N . ASN A 1 85 ? 8.487 12.980 7.239 1.00 92.69 85 ASN A N 1
ATOM 650 C CA . ASN A 1 85 ? 7.799 13.989 8.033 1.00 92.69 85 ASN A CA 1
ATOM 651 C C . ASN A 1 85 ? 8.718 14.410 9.200 1.00 92.69 85 ASN A C 1
ATOM 653 O O . ASN A 1 85 ? 9.369 13.542 9.789 1.00 92.69 85 ASN A O 1
ATOM 657 N N . PRO A 1 86 ? 8.829 15.716 9.521 1.00 92.31 86 PRO A N 1
ATOM 658 C CA . PRO A 1 86 ? 9.630 16.180 10.654 1.00 92.31 86 PRO A CA 1
ATOM 659 C C . PRO A 1 86 ? 9.175 15.617 12.007 1.00 92.31 86 PRO A C 1
ATOM 661 O O . PRO A 1 86 ? 10.011 15.475 12.897 1.00 92.31 86 PRO A O 1
ATOM 664 N N . ASP A 1 87 ? 7.889 15.291 12.172 1.00 94.19 87 ASP A N 1
ATOM 665 C CA . ASP A 1 87 ? 7.384 14.607 13.363 1.00 94.19 87 ASP A CA 1
ATOM 666 C C . ASP A 1 87 ? 7.566 13.080 13.219 1.00 94.19 87 ASP A C 1
ATOM 668 O O . ASP A 1 87 ? 6.937 12.469 12.350 1.00 94.19 87 ASP A O 1
ATOM 672 N N . PRO A 1 88 ? 8.378 12.425 14.074 1.00 90.12 88 PRO A N 1
ATOM 673 C CA . PRO A 1 88 ? 8.621 10.984 13.999 1.00 90.12 88 PRO A CA 1
ATOM 674 C C . PRO A 1 88 ? 7.385 10.101 14.228 1.00 90.12 88 PRO A C 1
ATOM 676 O O . PRO A 1 88 ? 7.393 8.930 13.828 1.00 90.12 88 PRO A O 1
ATOM 679 N N . ALA A 1 89 ? 6.358 10.597 14.926 1.00 87.44 89 ALA A N 1
ATOM 680 C CA . ALA A 1 89 ? 5.122 9.850 15.149 1.00 87.44 89 ALA A CA 1
ATOM 681 C C . ALA A 1 89 ? 4.283 9.823 13.866 1.00 87.44 89 ALA A C 1
ATOM 683 O O . ALA A 1 89 ? 3.922 8.747 13.379 1.00 87.44 89 ALA A O 1
ATOM 684 N N . GLU A 1 90 ? 4.074 10.993 13.267 1.00 86.69 90 GLU A N 1
ATOM 685 C CA . GLU A 1 90 ? 3.376 11.143 11.989 1.00 86.69 90 GLU A CA 1
ATOM 686 C C . GLU A 1 90 ? 4.140 10.495 10.832 1.00 86.69 90 GLU A C 1
ATOM 688 O O . GLU A 1 90 ? 3.541 9.830 9.986 1.00 86.69 90 GLU A O 1
ATOM 693 N N . ASP A 1 91 ? 5.473 10.592 10.823 1.00 89.12 91 ASP A N 1
ATOM 694 C CA . ASP A 1 91 ? 6.314 9.955 9.807 1.00 89.12 91 ASP A CA 1
ATOM 695 C C . ASP A 1 91 ? 6.139 8.434 9.768 1.00 89.12 91 ASP A C 1
ATOM 697 O O . ASP A 1 91 ? 6.247 7.793 8.723 1.00 89.12 91 ASP A O 1
ATOM 701 N N . ARG A 1 92 ? 5.869 7.833 10.924 1.00 85.25 92 ARG A N 1
ATOM 702 C CA . ARG A 1 92 ? 5.691 6.389 11.043 1.00 85.25 92 ARG A CA 1
ATOM 703 C C . ARG A 1 92 ? 4.314 5.939 10.574 1.00 85.25 92 ARG A C 1
ATOM 705 O O . ARG A 1 92 ? 4.218 4.886 9.941 1.00 85.25 92 ARG A O 1
ATOM 712 N N . LYS A 1 93 ? 3.282 6.721 10.900 1.00 85.25 93 LYS A N 1
ATOM 713 C CA . LYS A 1 93 ? 1.885 6.414 10.576 1.00 85.25 93 LYS A CA 1
ATOM 714 C C . LYS A 1 93 ? 1.580 6.689 9.107 1.00 85.25 93 LYS A C 1
ATOM 716 O O . LYS A 1 93 ? 1.068 5.811 8.414 1.00 85.25 93 LYS A O 1
ATOM 721 N N . ASN A 1 94 ? 1.966 7.869 8.628 1.00 84.50 94 ASN A N 1
ATOM 722 C CA . ASN A 1 94 ? 1.420 8.452 7.407 1.00 84.50 94 ASN A CA 1
ATOM 723 C C . ASN A 1 94 ? 2.420 8.556 6.248 1.00 84.50 94 ASN A C 1
ATOM 725 O O . ASN A 1 94 ? 1.991 8.650 5.098 1.00 84.50 94 ASN A O 1
ATOM 729 N N . SER A 1 95 ? 3.735 8.494 6.493 1.00 89.06 95 SER A N 1
ATOM 730 C CA . SER A 1 95 ? 4.704 8.578 5.393 1.00 89.06 95 SER A CA 1
ATOM 731 C C . SER A 1 95 ? 4.866 7.245 4.674 1.00 89.06 95 SER A C 1
ATOM 733 O O . SER A 1 95 ? 5.284 6.239 5.257 1.00 89.06 95 SER A O 1
ATOM 735 N N . LEU A 1 96 ? 4.651 7.266 3.362 1.00 94.06 96 LEU A N 1
ATOM 736 C CA . LEU A 1 96 ? 4.992 6.142 2.498 1.00 94.06 96 LEU A CA 1
ATOM 737 C C . LEU A 1 96 ? 6.507 5.996 2.401 1.00 94.06 96 LEU A C 1
ATOM 739 O O . LEU A 1 96 ? 7.237 6.965 2.181 1.00 94.06 96 LEU A O 1
ATOM 743 N N . LYS A 1 97 ? 6.995 4.770 2.552 1.00 94.88 97 LYS A N 1
ATOM 744 C CA . LYS A 1 97 ? 8.421 4.456 2.463 1.00 94.88 97 LYS A CA 1
ATOM 745 C C . LYS A 1 97 ? 8.744 3.836 1.110 1.00 94.88 97 LYS A C 1
ATOM 747 O O . LYS A 1 97 ? 7.868 3.344 0.405 1.00 94.88 97 LYS A O 1
ATOM 752 N N . ALA A 1 98 ? 10.019 3.885 0.735 1.00 96.62 98 ALA A N 1
ATOM 753 C CA . ALA A 1 98 ? 10.466 3.217 -0.477 1.00 96.62 98 ALA A CA 1
ATOM 754 C C . ALA A 1 98 ? 10.122 1.717 -0.401 1.00 96.62 98 ALA A C 1
ATOM 756 O O . ALA A 1 98 ? 10.354 1.075 0.627 1.00 96.62 98 ALA A O 1
ATOM 757 N N . GLY A 1 99 ? 9.543 1.190 -1.477 1.00 97.44 99 GLY A N 1
ATOM 758 C CA . GLY A 1 99 ? 9.036 -0.178 -1.569 1.00 97.44 99 GLY A CA 1
ATOM 759 C C . GLY A 1 99 ? 7.549 -0.316 -1.255 1.00 97.44 99 GLY A C 1
ATOM 760 O O . GLY A 1 99 ? 6.981 -1.374 -1.517 1.00 97.44 99 GLY A O 1
ATOM 761 N N . ASP A 1 100 ? 6.896 0.720 -0.729 1.00 97.69 100 ASP A N 1
ATOM 762 C CA . ASP A 1 100 ? 5.467 0.655 -0.428 1.00 97.69 100 ASP A CA 1
ATOM 763 C C . ASP A 1 100 ? 4.642 0.641 -1.714 1.00 97.69 100 ASP A C 1
ATOM 765 O O . ASP A 1 100 ? 4.856 1.454 -2.619 1.00 97.69 100 ASP A O 1
ATOM 769 N N . ALA A 1 101 ? 3.683 -0.282 -1.779 1.00 97.56 101 ALA A N 1
ATOM 770 C CA . ALA A 1 101 ? 2.728 -0.362 -2.871 1.00 97.56 101 ALA A CA 1
ATOM 771 C C . ALA A 1 101 ? 1.550 0.581 -2.602 1.00 97.56 101 ALA A C 1
ATOM 773 O O . ALA A 1 101 ? 0.887 0.518 -1.562 1.00 97.56 101 ALA A O 1
ATOM 774 N N . LEU A 1 102 ? 1.275 1.463 -3.554 1.00 96.62 102 LEU A N 1
ATOM 775 C CA . LEU A 1 102 ? 0.141 2.377 -3.484 1.00 96.62 102 LEU A CA 1
ATOM 776 C C . LEU A 1 102 ? -1.143 1.699 -3.928 1.00 96.62 102 LEU A C 1
ATOM 778 O O . LEU A 1 102 ? -2.146 1.761 -3.217 1.00 96.62 102 LEU A O 1
ATOM 782 N N . ILE A 1 103 ? -1.078 1.062 -5.093 1.00 97.56 103 ILE A N 1
ATOM 783 C CA . ILE A 1 103 ? -2.212 0.475 -5.791 1.00 97.56 103 ILE A CA 1
ATOM 784 C C . ILE A 1 103 ? -1.746 -0.748 -6.589 1.00 97.56 103 ILE A C 1
ATOM 786 O O . ILE A 1 103 ? -0.620 -0.784 -7.090 1.00 97.56 103 ILE A O 1
ATOM 790 N N . ALA A 1 104 ? -2.623 -1.744 -6.685 1.00 98.06 104 ALA A N 1
ATOM 791 C CA . ALA A 1 104 ? -2.446 -2.954 -7.470 1.00 98.06 104 ALA A CA 1
ATOM 792 C C . ALA A 1 104 ? -3.593 -3.047 -8.481 1.00 98.06 104 ALA A C 1
ATOM 794 O O . ALA A 1 104 ? -4.762 -3.019 -8.096 1.00 98.06 104 ALA A O 1
ATOM 795 N N . GLN A 1 105 ? -3.265 -3.129 -9.766 1.00 98.38 105 GLN A N 1
ATOM 796 C CA . GLN A 1 105 ? -4.227 -3.230 -10.864 1.00 98.38 105 GLN A CA 1
ATOM 797 C C . GLN A 1 105 ? -3.963 -4.499 -11.671 1.00 98.38 105 GLN A C 1
ATOM 799 O O . GLN A 1 105 ? -2.846 -5.004 -11.667 1.00 98.38 105 GLN A O 1
ATOM 804 N N . GLY A 1 106 ? -4.974 -5.040 -12.351 1.00 97.81 106 GLY A N 1
ATOM 805 C CA . GLY A 1 106 ? -4.754 -6.162 -13.271 1.00 97.81 106 GLY A CA 1
ATOM 806 C C . GLY A 1 106 ? -3.844 -5.771 -14.444 1.00 97.81 106 GLY A C 1
ATOM 807 O O . GLY A 1 106 ? -3.703 -4.588 -14.755 1.00 97.81 106 GLY A O 1
ATOM 808 N N . GLU A 1 107 ? -3.233 -6.761 -15.097 1.00 97.88 107 GLU A N 1
ATOM 809 C CA . GLU A 1 107 ? -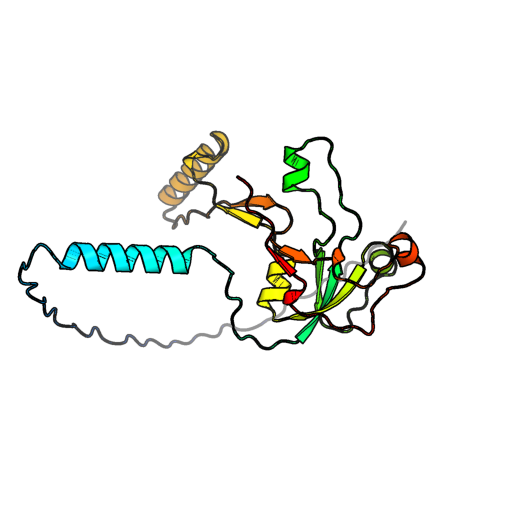2.397 -6.539 -16.284 1.00 97.88 107 GLU A CA 1
ATOM 810 C C . GLU A 1 107 ? -3.110 -5.723 -17.379 1.00 97.88 107 GLU A C 1
ATOM 812 O O . GLU A 1 107 ? -4.291 -5.931 -17.668 1.00 97.88 107 GLU A O 1
ATOM 817 N N . GLY A 1 108 ? -2.373 -4.802 -18.014 1.00 97.00 108 GLY A N 1
ATOM 818 C CA . GLY A 1 108 ? -2.885 -3.966 -19.103 1.00 97.00 108 GLY A CA 1
ATOM 819 C C . GLY A 1 108 ? -3.570 -2.679 -18.639 1.00 97.00 108 GLY A C 1
ATOM 820 O O . GLY A 1 108 ? -4.163 -1.965 -19.460 1.00 97.00 108 GLY A O 1
ATOM 821 N N . HIS A 1 109 ? -3.482 -2.360 -17.346 1.00 97.62 109 HIS A N 1
ATOM 822 C CA . HIS A 1 109 ? -3.982 -1.111 -16.798 1.00 97.62 109 HIS A CA 1
ATOM 823 C C . HIS A 1 109 ? -3.318 0.103 -17.470 1.00 97.62 109 HIS A C 1
ATOM 825 O O . HIS A 1 109 ? -2.107 0.171 -17.685 1.00 97.62 109 HIS A O 1
ATOM 831 N N . GLN A 1 110 ? -4.129 1.099 -17.823 1.00 97.62 110 GLN A N 1
ATOM 832 C CA . GLN A 1 110 ? -3.656 2.297 -18.513 1.00 97.62 110 GLN A CA 1
ATOM 833 C C . GLN A 1 110 ? -3.213 3.355 -17.503 1.00 97.62 110 GLN A C 1
ATOM 835 O O . GLN A 1 110 ? -3.967 4.267 -17.177 1.00 97.62 110 GLN A O 1
ATOM 840 N N . TRP A 1 111 ? -1.970 3.243 -17.034 1.00 97.25 111 TRP A N 1
ATOM 841 C CA . TRP A 1 111 ? -1.376 4.244 -16.146 1.00 97.25 111 TRP A CA 1
ATOM 842 C C . TRP A 1 111 ? -1.265 5.607 -16.827 1.00 97.25 111 TRP A C 1
ATOM 844 O O . TRP A 1 111 ? -0.785 5.717 -17.966 1.00 97.25 111 TRP A O 1
ATOM 854 N N . SER A 1 112 ? -1.634 6.655 -16.097 1.00 97.62 112 SER A N 1
ATOM 855 C CA . SER A 1 112 ? -1.414 8.029 -16.531 1.00 97.62 112 SER A CA 1
ATOM 856 C C . SER A 1 112 ? 0.082 8.341 -16.645 1.00 97.62 112 SER A C 1
ATOM 858 O O . SER A 1 112 ? 0.936 7.702 -16.024 1.00 97.62 112 SER A O 1
ATOM 860 N N . VAL A 1 113 ? 0.421 9.366 -17.432 1.00 96.81 113 VAL A N 1
ATOM 861 C CA . VAL A 1 113 ? 1.811 9.839 -17.547 1.00 96.81 113 VAL A CA 1
ATOM 862 C C . VAL A 1 113 ? 2.353 10.241 -16.172 1.00 96.81 113 VAL A C 1
ATOM 864 O O . VAL A 1 113 ? 3.462 9.853 -15.818 1.00 96.81 113 VAL A O 1
ATOM 867 N N . THR A 1 114 ? 1.556 10.939 -15.358 1.00 96.75 114 THR A N 1
ATOM 868 C CA . THR A 1 114 ? 1.954 11.360 -14.008 1.00 96.75 114 THR A CA 1
ATOM 869 C C . THR A 1 114 ? 2.302 10.170 -13.118 1.00 96.75 114 THR A C 1
ATOM 871 O O . THR A 1 114 ? 3.356 10.191 -12.485 1.00 96.75 114 THR A O 1
ATOM 874 N N . GLU A 1 115 ? 1.496 9.106 -13.121 1.00 96.75 115 GLU A N 1
ATOM 875 C CA . GLU A 1 115 ? 1.784 7.889 -12.350 1.00 96.75 115 GLU A CA 1
ATOM 876 C C . GLU A 1 115 ? 3.061 7.204 -12.838 1.00 96.75 115 GLU A C 1
ATOM 878 O O . GLU A 1 115 ? 3.933 6.902 -12.026 1.00 96.75 115 GLU A O 1
ATOM 883 N N . LYS A 1 116 ? 3.233 7.059 -14.159 1.00 96.62 116 LYS A N 1
ATOM 884 C CA . LYS A 1 116 ? 4.462 6.504 -14.751 1.00 96.62 116 LYS A CA 1
ATOM 885 C C . LYS A 1 116 ? 5.704 7.352 -14.460 1.00 96.62 116 LYS A C 1
ATOM 887 O O . LYS A 1 116 ? 6.811 6.841 -14.494 1.00 96.62 116 LYS A O 1
ATOM 892 N N . THR A 1 117 ? 5.572 8.647 -14.209 1.00 96.00 117 THR A N 1
ATOM 893 C CA . THR A 1 117 ? 6.739 9.473 -13.843 1.00 96.00 117 THR A CA 1
ATOM 894 C C . THR A 1 117 ? 7.029 9.461 -12.345 1.00 96.00 117 THR A C 1
ATOM 896 O O . THR A 1 117 ? 8.165 9.693 -11.939 1.00 96.00 117 THR A O 1
ATOM 899 N N . SER A 1 118 ? 6.011 9.185 -11.527 1.00 96.25 118 SER A N 1
ATOM 900 C CA . SER A 1 118 ? 6.063 9.330 -10.068 1.00 96.25 118 SER A CA 1
ATOM 901 C C . SER A 1 118 ? 6.334 8.011 -9.345 1.00 96.25 118 SER A C 1
ATOM 903 O O . SER A 1 118 ? 6.892 8.013 -8.246 1.00 96.25 118 SER A O 1
ATOM 905 N N . TYR A 1 119 ? 5.956 6.886 -9.954 1.00 97.75 119 TYR A N 1
ATOM 906 C CA . TYR A 1 119 ? 6.021 5.558 -9.353 1.00 97.75 119 TYR A CA 1
ATOM 907 C C . TYR A 1 119 ? 6.731 4.566 -10.269 1.00 97.75 119 TYR A C 1
ATOM 909 O O . TYR A 1 119 ? 6.707 4.680 -11.496 1.00 97.75 119 TYR A O 1
ATOM 917 N N . LEU A 1 120 ? 7.352 3.565 -9.652 1.00 98.00 120 LEU A N 1
ATOM 918 C CA . LEU A 1 120 ? 7.837 2.390 -10.361 1.00 98.00 120 LEU A CA 1
ATOM 919 C C . LEU A 1 120 ? 6.673 1.415 -10.525 1.00 98.00 120 LEU A C 1
ATOM 921 O O . LEU A 1 120 ? 6.087 1.002 -9.527 1.00 98.00 120 LEU A O 1
ATOM 925 N N . ILE A 1 121 ? 6.351 1.047 -11.761 1.00 98.31 121 ILE A N 1
ATOM 926 C CA . ILE A 1 121 ? 5.317 0.059 -12.061 1.00 98.31 121 ILE A CA 1
ATOM 927 C C . ILE A 1 121 ? 5.990 -1.296 -12.271 1.00 98.31 121 ILE A C 1
ATOM 929 O O . ILE A 1 121 ? 6.760 -1.464 -13.213 1.00 98.31 121 ILE A O 1
ATOM 933 N N . LEU A 1 122 ? 5.700 -2.270 -11.408 1.00 98.38 122 LEU A N 1
ATOM 934 C CA . LEU A 1 122 ? 6.201 -3.641 -11.554 1.00 98.38 122 LEU A CA 1
ATOM 935 C C . LEU A 1 122 ? 5.070 -4.607 -11.873 1.00 98.38 122 LEU A C 1
ATOM 937 O O . LEU A 1 122 ? 3.996 -4.522 -11.281 1.00 98.38 122 LEU A O 1
ATOM 941 N N . LYS A 1 123 ? 5.342 -5.581 -12.744 1.00 98.69 123 LYS A N 1
ATOM 942 C CA . LYS A 1 123 ? 4.456 -6.727 -12.939 1.00 98.69 123 LYS A CA 1
ATOM 943 C C . LYS A 1 123 ? 4.752 -7.795 -11.893 1.00 98.69 123 LYS A C 1
ATOM 945 O O . LYS A 1 123 ? 5.900 -8.207 -11.731 1.00 98.69 123 LYS A O 1
ATOM 950 N N . MET A 1 124 ? 3.729 -8.257 -11.186 1.00 98.56 124 MET A N 1
ATOM 951 C CA . MET A 1 124 ? 3.846 -9.284 -10.155 1.00 98.56 124 MET A CA 1
ATOM 952 C C . MET A 1 124 ? 2.783 -10.370 -10.328 1.00 98.56 124 MET A C 1
ATOM 954 O O . MET A 1 124 ? 1.607 -10.065 -10.492 1.00 98.56 124 MET A O 1
ATOM 958 N N . ASN A 1 125 ? 3.182 -11.637 -10.256 1.00 98.12 125 ASN A N 1
ATOM 959 C CA . ASN A 1 125 ? 2.293 -12.792 -10.298 1.00 98.12 125 ASN A CA 1
ATOM 960 C C . ASN A 1 125 ? 1.766 -13.110 -8.889 1.00 98.12 125 ASN A C 1
ATOM 962 O O . ASN A 1 125 ? 2.434 -13.769 -8.084 1.00 98.12 125 ASN A O 1
ATOM 966 N N . LEU A 1 126 ? 0.577 -12.601 -8.575 1.00 97.56 126 LEU A N 1
ATOM 967 C CA . LEU A 1 126 ? 0.011 -12.587 -7.227 1.00 97.56 126 LEU A CA 1
ATOM 968 C C . LEU A 1 126 ? -1.387 -13.201 -7.201 1.00 97.56 126 LEU A C 1
ATOM 970 O O . LEU A 1 126 ? -2.110 -13.188 -8.195 1.00 97.56 126 LEU A O 1
ATOM 974 N N . THR A 1 127 ? -1.783 -13.695 -6.033 1.00 97.62 127 THR A N 1
ATOM 975 C CA . THR A 1 127 ? -3.200 -13.940 -5.725 1.00 97.62 127 THR A CA 1
ATOM 976 C C . THR A 1 127 ? -3.904 -12.629 -5.368 1.00 97.62 127 THR A C 1
ATOM 978 O O . THR A 1 127 ? -3.262 -11.664 -4.946 1.00 97.62 127 THR A O 1
ATOM 981 N N . ASP A 1 128 ? -5.233 -12.606 -5.445 1.00 96.44 128 ASP A N 1
ATOM 982 C CA . ASP A 1 128 ? -6.045 -11.435 -5.076 1.00 96.44 128 ASP A CA 1
ATOM 983 C C . ASP A 1 128 ? -5.763 -10.955 -3.648 1.00 96.44 128 ASP A C 1
ATOM 985 O O . ASP A 1 128 ? -5.566 -9.764 -3.411 1.00 96.44 128 ASP A O 1
ATOM 989 N N . LYS A 1 129 ? -5.650 -11.898 -2.705 1.00 96.44 129 LYS A N 1
ATOM 990 C CA . LYS A 1 129 ? -5.354 -11.601 -1.298 1.00 96.44 129 LYS A CA 1
ATOM 991 C C . LYS A 1 129 ? -3.967 -10.990 -1.112 1.00 96.44 129 LYS A C 1
ATOM 993 O O . LYS A 1 129 ? -3.789 -10.121 -0.267 1.00 96.44 129 LYS A O 1
ATOM 998 N N . GLN A 1 130 ? -2.983 -11.434 -1.895 1.00 97.06 130 GLN A N 1
ATOM 999 C CA . GLN A 1 130 ? -1.632 -10.870 -1.873 1.00 97.06 130 GLN A CA 1
ATOM 1000 C C . GLN A 1 130 ? -1.608 -9.445 -2.439 1.00 97.06 130 GLN A C 1
ATOM 1002 O O . GLN A 1 130 ? -0.992 -8.560 -1.845 1.00 97.06 130 GLN A O 1
ATOM 1007 N N . ALA A 1 131 ? -2.291 -9.212 -3.563 1.00 97.44 131 ALA A N 1
ATOM 1008 C CA . ALA A 1 131 ? -2.410 -7.883 -4.157 1.00 97.44 131 ALA A CA 1
ATOM 1009 C C . ALA A 1 131 ? -3.113 -6.900 -3.203 1.00 97.44 131 ALA A C 1
ATOM 1011 O O . ALA A 1 131 ? -2.639 -5.781 -3.000 1.00 97.44 131 ALA A O 1
ATOM 1012 N N . GLU A 1 132 ? -4.191 -7.339 -2.547 1.00 96.50 132 GLU A N 1
ATOM 1013 C CA . GLU A 1 132 ? -4.879 -6.564 -1.513 1.00 96.50 132 GLU A CA 1
ATOM 1014 C C . GLU A 1 132 ? -3.947 -6.264 -0.329 1.00 96.50 132 GLU A C 1
ATOM 1016 O O . GLU A 1 132 ? -3.773 -5.104 0.048 1.00 96.50 132 GLU A O 1
ATOM 1021 N N . ALA A 1 133 ? -3.269 -7.282 0.212 1.00 95.88 133 ALA A N 1
ATOM 1022 C CA . ALA A 1 133 ? -2.379 -7.137 1.362 1.00 95.88 133 ALA A CA 1
ATOM 1023 C C . ALA A 1 133 ? -1.233 -6.139 1.132 1.00 95.88 133 ALA A C 1
ATOM 1025 O O . ALA A 1 133 ? -0.841 -5.439 2.066 1.00 95.88 133 ALA A O 1
ATOM 1026 N N . LEU A 1 134 ? -0.719 -6.028 -0.098 1.00 96.50 134 LEU A N 1
ATOM 1027 C CA . LEU A 1 134 ? 0.305 -5.038 -0.453 1.00 96.50 134 LEU A CA 1
ATOM 1028 C C . LEU A 1 134 ? -0.170 -3.592 -0.295 1.00 96.50 134 LEU A C 1
ATOM 1030 O O . LEU A 1 134 ? 0.631 -2.717 0.029 1.00 96.50 134 LEU A O 1
ATOM 1034 N N . THR A 1 135 ? -1.456 -3.343 -0.530 1.00 96.75 135 THR A N 1
ATOM 1035 C CA . THR A 1 135 ? -2.042 -1.993 -0.557 1.00 96.75 135 THR A CA 1
ATOM 1036 C C . THR A 1 135 ? -2.818 -1.649 0.712 1.00 96.75 135 THR A C 1
ATOM 1038 O O . THR A 1 135 ? -3.139 -0.483 0.943 1.00 96.75 135 THR A O 1
ATOM 1041 N N . ARG A 1 136 ? -3.094 -2.638 1.566 1.00 94.56 136 ARG A N 1
ATOM 1042 C CA . ARG A 1 136 ? -3.853 -2.453 2.802 1.00 94.56 136 ARG A CA 1
ATOM 1043 C C . ARG A 1 136 ? -3.013 -1.759 3.890 1.00 94.56 136 ARG A C 1
ATOM 1045 O O . ARG A 1 136 ? -1.843 -2.122 4.085 1.00 94.56 136 ARG A O 1
ATOM 1052 N N . PRO A 1 137 ? -3.586 -0.786 4.624 1.00 93.56 137 PRO A N 1
ATOM 1053 C CA . PRO A 1 137 ? -2.949 -0.235 5.813 1.00 93.56 137 PRO A CA 1
ATOM 1054 C C . PRO A 1 137 ? -2.804 -1.266 6.934 1.00 93.56 137 PRO A C 1
ATOM 1056 O O . PRO A 1 137 ? -3.495 -2.284 6.980 1.00 93.56 137 PRO A O 1
ATOM 1059 N N . GLU A 1 138 ? -1.857 -1.006 7.834 1.00 91.31 138 GLU A N 1
ATOM 1060 C CA . GLU A 1 138 ? -1.726 -1.747 9.086 1.00 91.31 138 GLU A CA 1
ATOM 1061 C C . GLU A 1 138 ? -2.585 -1.045 10.137 1.00 91.31 138 GLU A C 1
ATOM 1063 O O . GLU A 1 138 ? -2.276 0.066 10.577 1.00 91.31 138 GLU A O 1
ATOM 1068 N N . GLU A 1 139 ? -3.679 -1.698 10.505 1.00 90.06 139 GLU A N 1
ATOM 1069 C CA . GLU A 1 139 ? -4.645 -1.216 11.483 1.00 90.06 139 GLU A CA 1
ATOM 1070 C C . GLU A 1 139 ? -4.562 -2.054 12.759 1.00 90.06 139 GLU A C 1
ATOM 1072 O O . GLU A 1 139 ? -4.400 -3.276 12.695 1.00 90.06 139 GLU A O 1
ATOM 1077 N N . VAL A 1 140 ? -4.699 -1.405 13.914 1.00 89.06 140 VAL A N 1
ATOM 1078 C CA . VAL A 1 140 ? -4.863 -2.076 15.208 1.00 89.06 140 VAL A CA 1
ATOM 1079 C C . VAL A 1 140 ? -6.225 -1.749 15.784 1.00 89.06 140 VAL A C 1
ATOM 1081 O O . VAL A 1 140 ? -6.711 -0.626 15.667 1.00 89.06 140 VAL A O 1
ATOM 1084 N N . GLU A 1 141 ? -6.844 -2.750 16.392 1.00 89.00 141 GLU A N 1
ATOM 1085 C CA . GLU A 1 141 ? -8.048 -2.560 17.186 1.00 89.00 141 GLU A CA 1
ATOM 1086 C C . GLU A 1 141 ? -7.707 -1.768 18.449 1.00 89.00 141 GLU A C 1
ATOM 1088 O O . GLU A 1 141 ? -6.739 -2.084 19.145 1.00 89.00 141 GLU A O 1
ATOM 1093 N N . ILE A 1 142 ? -8.494 -0.727 18.712 1.00 88.94 142 ILE A N 1
ATOM 1094 C CA . ILE A 1 142 ? -8.355 0.113 19.898 1.00 88.94 142 ILE A CA 1
ATOM 1095 C C . ILE A 1 142 ? -9.354 -0.390 20.931 1.00 88.94 142 ILE A C 1
ATOM 1097 O O . ILE A 1 142 ? -10.550 -0.485 20.646 1.00 88.94 142 ILE A O 1
ATOM 1101 N N . ALA A 1 143 ? -8.880 -0.694 22.138 1.00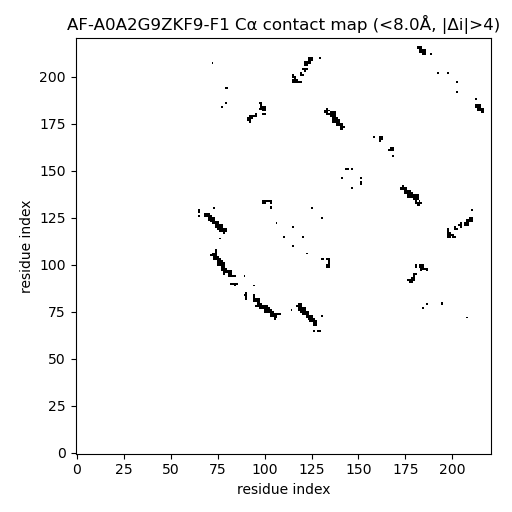 87.94 143 ALA A N 1
ATOM 1102 C CA . ALA A 1 143 ? -9.778 -1.022 23.233 1.00 87.94 143 ALA A CA 1
ATOM 1103 C C . ALA A 1 143 ? -10.612 0.211 23.610 1.00 87.94 143 ALA A C 1
ATOM 1105 O O . ALA A 1 143 ? -10.112 1.334 23.605 1.00 87.94 143 ALA A O 1
ATOM 1106 N N . PHE A 1 144 ? -11.868 0.007 24.010 1.00 85.75 144 PHE A N 1
ATOM 1107 C CA . PHE A 1 144 ? -12.747 1.096 24.450 1.00 85.75 144 PHE A CA 1
ATOM 1108 C C . PHE A 1 144 ? -12.098 1.991 25.522 1.00 85.75 144 PHE A C 1
ATOM 1110 O O . PHE A 1 144 ? -12.246 3.211 25.485 1.00 85.75 144 PHE A O 1
ATOM 1117 N N . SER A 1 145 ? -11.322 1.397 26.438 1.00 86.69 145 SER A N 1
ATOM 1118 C CA . SER A 1 145 ? -10.593 2.104 27.501 1.00 86.69 145 SER A CA 1
ATOM 1119 C C . SER A 1 145 ? -9.565 3.111 26.995 1.00 86.69 145 SER A C 1
ATOM 1121 O O . SER A 1 145 ? -9.273 4.073 27.700 1.00 86.69 145 SER A O 1
ATOM 1123 N N . ASP A 1 146 ? -9.031 2.886 25.797 1.00 87.81 146 ASP A N 1
ATOM 1124 C CA . ASP A 1 146 ? -7.953 3.683 25.215 1.00 87.81 146 ASP A CA 1
ATOM 1125 C C . ASP A 1 146 ? -8.503 4.811 24.323 1.00 87.81 146 ASP A C 1
ATOM 1127 O O . ASP A 1 146 ? -7.749 5.671 23.868 1.00 87.81 146 ASP A O 1
ATOM 1131 N N . LEU A 1 147 ? -9.822 4.830 24.088 1.00 88.81 147 LEU A N 1
ATOM 1132 C CA . LEU A 1 147 ? -10.504 5.922 23.400 1.00 88.81 147 LEU A CA 1
ATOM 1133 C C . LEU A 1 147 ? -10.495 7.202 24.239 1.00 88.81 147 LEU A C 1
ATOM 1135 O O . LEU A 1 147 ? -10.423 7.183 25.469 1.00 88.81 147 LEU A O 1
ATOM 1139 N N . SER A 1 148 ? -10.630 8.342 23.564 1.00 92.12 148 SER A N 1
ATOM 1140 C CA . SER A 1 148 ? -10.783 9.619 24.256 1.00 92.12 148 SER A CA 1
ATOM 1141 C C . SER A 1 148 ? -12.071 9.643 25.094 1.00 92.12 148 SER A C 1
ATOM 1143 O O . SER A 1 148 ? -13.084 9.047 24.723 1.00 92.12 148 SER A O 1
ATOM 1145 N N . ALA A 1 149 ? -12.068 10.375 26.214 1.00 93.06 149 ALA A N 1
ATOM 1146 C CA . ALA A 1 149 ? -13.242 10.486 27.088 1.00 93.06 149 ALA A CA 1
ATOM 1147 C C . ALA A 1 149 ? -14.485 11.023 26.347 1.00 93.06 149 ALA A C 1
ATOM 1149 O O . ALA A 1 149 ? -15.615 10.646 26.653 1.00 93.06 149 ALA A O 1
ATOM 1150 N N . GLU A 1 150 ? -14.281 11.885 25.346 1.00 92.94 150 GLU A N 1
ATOM 1151 C CA . GLU A 1 150 ? -15.352 12.397 24.488 1.00 92.94 150 GLU A CA 1
ATOM 1152 C C . GLU A 1 150 ? -15.964 11.294 23.617 1.00 92.94 150 GLU A C 1
ATOM 1154 O O . GLU A 1 150 ? -17.184 11.208 23.480 1.00 92.94 150 GLU A O 1
ATOM 1159 N N . GLU A 1 151 ? -15.136 10.423 23.043 1.00 89.81 151 GLU A N 1
ATOM 1160 C CA . GLU A 1 151 ? -15.603 9.305 22.229 1.00 89.81 151 GLU A CA 1
ATOM 1161 C C . GLU A 1 151 ? -16.281 8.220 23.055 1.00 89.81 151 GLU A C 1
ATOM 1163 O O . GLU A 1 151 ? -17.329 7.726 22.638 1.00 89.81 151 GLU A O 1
ATOM 1168 N N . GLN A 1 152 ? -15.725 7.889 24.222 1.00 92.44 152 GLN A N 1
ATOM 1169 C CA . GLN A 1 152 ? -16.341 6.957 25.168 1.00 92.44 152 GLN A CA 1
ATOM 1170 C C . GLN A 1 152 ? -17.745 7.432 25.538 1.00 92.44 152 GLN A C 1
ATOM 1172 O O . GLN A 1 152 ? -18.715 6.690 25.390 1.00 92.44 152 GLN A O 1
ATOM 1177 N N . LYS A 1 153 ? -17.874 8.712 25.908 1.00 94.94 153 LYS A N 1
ATOM 1178 C CA . LYS A 1 153 ? -19.166 9.315 26.237 1.00 94.94 153 LYS A CA 1
ATOM 1179 C C . LYS A 1 153 ? -20.151 9.248 25.067 1.00 94.94 153 LYS A C 1
ATOM 1181 O O . LYS A 1 153 ? -21.311 8.906 25.269 1.00 94.94 153 LYS A O 1
ATOM 1186 N N . ARG A 1 154 ? -19.702 9.527 23.838 1.00 93.06 154 ARG A N 1
ATOM 1187 C CA . ARG A 1 154 ? -20.555 9.421 22.640 1.00 93.06 154 ARG A CA 1
ATOM 1188 C C . ARG A 1 154 ? -21.067 7.998 22.408 1.00 93.06 154 ARG A C 1
ATOM 1190 O O . ARG A 1 154 ? -22.228 7.836 22.045 1.00 93.06 154 ARG A O 1
ATOM 1197 N N . ILE A 1 155 ? -20.221 6.988 22.606 1.00 92.94 155 ILE A N 1
ATOM 1198 C CA . ILE A 1 155 ? -20.606 5.575 22.471 1.00 92.94 155 ILE A CA 1
ATOM 1199 C C . ILE A 1 155 ? -21.647 5.198 23.531 1.00 92.94 155 ILE A C 1
ATOM 1201 O O . ILE A 1 155 ? -22.655 4.570 23.213 1.00 92.94 155 ILE A O 1
ATOM 1205 N N . GLU A 1 156 ? -21.437 5.610 24.782 1.00 94.38 156 GLU A N 1
ATOM 1206 C CA . GLU A 1 156 ? -22.385 5.363 25.872 1.00 94.38 156 GLU A CA 1
ATOM 1207 C C . GLU A 1 156 ? -23.740 6.039 25.622 1.00 94.38 156 GLU A C 1
ATOM 1209 O O . GLU A 1 156 ? -24.788 5.423 25.823 1.00 94.38 156 GLU A O 1
ATOM 1214 N N . GLU A 1 157 ? -23.733 7.283 25.134 1.00 95.44 157 GLU A N 1
ATOM 1215 C CA . GLU A 1 157 ? -24.944 8.016 24.758 1.00 95.44 157 GLU A CA 1
ATOM 1216 C C . GLU A 1 157 ? -25.697 7.327 23.614 1.00 95.44 157 GLU A C 1
ATOM 1218 O O . GLU A 1 157 ? -26.920 7.185 23.677 1.00 95.44 157 GLU A O 1
ATOM 1223 N N . GLU A 1 158 ? -24.986 6.857 22.587 1.00 94.19 158 GLU A N 1
ATOM 1224 C CA . GLU A 1 158 ? -25.588 6.140 21.464 1.00 94.19 158 GLU A CA 1
ATOM 1225 C C . GLU A 1 158 ? -26.188 4.799 21.895 1.00 94.19 158 GLU A C 1
ATOM 1227 O O . GLU A 1 158 ? -27.301 4.461 21.485 1.00 94.19 158 GLU A O 1
ATOM 1232 N N . LYS A 1 159 ? -25.489 4.063 22.763 1.00 95.31 159 LYS A N 1
ATOM 1233 C CA . LYS A 1 159 ? -25.973 2.810 23.346 1.00 95.31 159 LYS A CA 1
ATOM 1234 C C . LYS A 1 159 ? -27.232 3.035 24.184 1.00 95.31 159 LYS A C 1
ATOM 1236 O O . LYS A 1 159 ? -28.210 2.307 24.028 1.00 95.31 159 LYS A O 1
ATOM 1241 N N . ALA A 1 160 ? -27.246 4.078 25.015 1.00 96.19 160 ALA A N 1
ATOM 1242 C CA . ALA A 1 160 ? -28.415 4.447 25.810 1.00 96.19 160 ALA A CA 1
ATOM 1243 C C . ALA A 1 160 ? -29.598 4.905 24.938 1.00 96.19 160 ALA A C 1
ATOM 1245 O O . ALA A 1 160 ? -30.757 4.661 25.277 1.00 96.19 160 ALA A O 1
ATOM 1246 N N . LEU A 1 161 ? -29.329 5.576 23.814 1.00 96.56 161 LEU A N 1
ATOM 1247 C CA . LEU A 1 161 ? -30.358 5.956 22.849 1.00 96.56 161 LEU A CA 1
ATOM 1248 C C . LEU A 1 161 ? -30.933 4.727 22.134 1.00 96.56 161 LEU A C 1
ATOM 1250 O O . LEU A 1 161 ? -32.150 4.609 22.026 1.00 96.56 161 LEU A O 1
ATOM 1254 N N . ALA A 1 162 ? -30.077 3.796 21.707 1.00 96.19 162 ALA A N 1
ATOM 1255 C CA . ALA A 1 162 ? -30.490 2.549 21.073 1.00 96.19 162 ALA A CA 1
ATOM 1256 C C . ALA A 1 162 ? -31.417 1.720 21.975 1.00 96.19 162 ALA A C 1
ATOM 1258 O O . ALA A 1 162 ? -32.461 1.246 21.528 1.00 96.19 162 ALA A O 1
ATOM 1259 N N . GLU A 1 163 ? -31.079 1.632 23.263 1.00 96.56 163 GLU A N 1
ATOM 1260 C CA . GLU A 1 163 ? -31.900 0.960 24.270 1.00 96.56 163 GLU A CA 1
ATOM 1261 C C . GLU A 1 163 ? -33.271 1.634 24.440 1.00 96.56 163 GLU A C 1
ATOM 1263 O O . GLU A 1 163 ? -34.297 0.955 24.448 1.00 96.56 163 GLU A O 1
ATOM 1268 N N . LYS A 1 164 ? -33.316 2.974 24.501 1.00 97.06 164 LYS A N 1
ATOM 1269 C CA . LYS A 1 164 ? -34.578 3.735 24.587 1.00 97.06 164 LYS A CA 1
ATOM 1270 C C . LYS A 1 164 ? -35.466 3.564 23.357 1.00 97.06 164 LYS A C 1
ATOM 1272 O O . LYS A 1 164 ? -36.687 3.576 23.484 1.00 97.06 164 LYS A O 1
ATOM 1277 N N . GLU A 1 165 ? -34.862 3.440 22.182 1.00 96.88 165 GLU A N 1
ATOM 1278 C CA . GLU A 1 165 ? -35.558 3.263 20.905 1.00 96.88 165 GLU A CA 1
ATOM 1279 C C . GLU A 1 165 ? -35.924 1.797 20.622 1.00 96.88 165 GLU A C 1
ATOM 1281 O O . GLU A 1 165 ? -36.638 1.526 19.657 1.00 96.88 165 GLU A O 1
ATOM 1286 N N . GLY A 1 166 ? -35.463 0.850 21.449 1.00 96.25 166 GLY A N 1
ATOM 1287 C CA . GLY A 1 166 ? -35.692 -0.582 21.251 1.00 96.25 166 GLY A CA 1
ATOM 1288 C C . GLY A 1 166 ? -34.999 -1.143 20.005 1.00 96.25 166 GLY A C 1
ATOM 1289 O O . GLY A 1 166 ? -35.509 -2.088 19.404 1.00 96.25 166 GLY A O 1
ATOM 1290 N N . ARG A 1 167 ? -33.869 -0.550 19.593 1.00 96.06 167 ARG A N 1
ATOM 1291 C CA . ARG A 1 167 ? -33.048 -1.021 18.466 1.00 96.06 167 ARG A CA 1
ATOM 1292 C C . ARG A 1 167 ? -31.806 -1.760 18.960 1.00 96.06 167 ARG A C 1
ATOM 1294 O O . ARG A 1 167 ? -31.232 -1.402 19.986 1.00 96.06 167 ARG A O 1
ATOM 1301 N N . ASP A 1 168 ? -31.357 -2.746 18.188 1.00 92.56 168 ASP A N 1
ATOM 1302 C CA . ASP A 1 168 ? -30.117 -3.465 18.477 1.00 92.56 168 ASP A CA 1
ATOM 1303 C C . ASP A 1 168 ? -28.906 -2.542 18.276 1.00 92.56 168 ASP A C 1
ATOM 1305 O O . ASP A 1 168 ? -28.697 -1.976 17.199 1.00 92.56 168 ASP A O 1
ATOM 1309 N N . TYR A 1 169 ? -28.096 -2.390 19.325 1.00 90.75 169 TYR A N 1
ATOM 1310 C CA . TYR A 1 169 ? -26.811 -1.702 19.254 1.00 90.75 169 TYR A CA 1
ATOM 1311 C C . TYR A 1 169 ? -25.706 -2.710 18.939 1.00 90.75 169 TYR A C 1
ATOM 1313 O O . TYR A 1 169 ? -25.500 -3.663 19.691 1.00 90.75 169 TYR A O 1
ATOM 1321 N N . THR A 1 170 ? -24.981 -2.487 17.845 1.00 88.12 170 THR A N 1
ATOM 1322 C CA . THR A 1 170 ? -23.768 -3.245 17.520 1.00 88.12 170 THR A CA 1
ATOM 1323 C C . THR A 1 170 ? -22.570 -2.339 17.746 1.00 88.12 170 THR A C 1
ATOM 1325 O O . THR A 1 170 ? -22.449 -1.307 17.093 1.00 88.12 170 THR A O 1
ATOM 1328 N N . GLU A 1 171 ? -21.702 -2.714 18.684 1.00 83.56 171 GLU A N 1
ATOM 1329 C CA . GLU A 1 171 ? -20.458 -1.988 18.923 1.00 83.56 171 GLU A CA 1
ATOM 1330 C C . GLU A 1 171 ? -19.520 -2.209 17.733 1.00 83.56 171 GLU A C 1
ATOM 1332 O O . GLU A 1 171 ? -19.082 -3.329 17.464 1.00 83.56 171 GLU A O 1
ATOM 1337 N N . GLU A 1 172 ? -19.250 -1.146 16.979 1.00 83.19 172 GLU A N 1
ATOM 1338 C CA . GLU A 1 172 ? -18.280 -1.198 15.893 1.00 83.19 172 GLU A CA 1
ATOM 1339 C C . GLU A 1 172 ? -16.869 -1.229 16.479 1.00 83.19 172 GLU A C 1
ATOM 1341 O O . GLU A 1 172 ? -16.443 -0.298 17.169 1.00 83.19 172 GLU A O 1
ATOM 1346 N N . THR A 1 173 ? -16.122 -2.291 16.174 1.00 84.00 173 THR A N 1
ATOM 1347 C CA . THR A 1 173 ? -14.699 -2.375 16.494 1.00 84.00 173 THR A CA 1
ATOM 1348 C C . THR A 1 173 ? -13.963 -1.192 15.873 1.00 84.00 173 THR A C 1
ATOM 1350 O O . THR A 1 173 ? -13.796 -1.120 14.651 1.00 84.00 173 THR A O 1
ATOM 1353 N N . ARG A 1 174 ? -13.485 -0.270 16.712 1.00 85.56 174 ARG A N 1
ATOM 1354 C CA . ARG A 1 174 ? -12.703 0.873 16.246 1.00 85.56 174 ARG A CA 1
ATOM 1355 C C . ARG A 1 174 ? -11.274 0.451 15.959 1.00 85.56 174 ARG A C 1
ATOM 1357 O O . ARG A 1 174 ? -10.645 -0.266 16.736 1.00 85.56 174 ARG A O 1
ATOM 1364 N N . ARG A 1 175 ? -10.764 0.916 14.824 1.00 88.38 175 ARG A N 1
ATOM 1365 C CA . ARG A 1 175 ? -9.412 0.628 14.359 1.00 88.38 175 ARG A CA 1
ATOM 1366 C C . ARG A 1 175 ? -8.652 1.921 14.139 1.00 88.38 175 ARG A C 1
ATOM 1368 O O . ARG A 1 175 ? -9.178 2.846 13.527 1.00 88.38 175 ARG A O 1
ATOM 1375 N N . GLU A 1 176 ? -7.411 1.969 14.602 1.00 88.50 176 GLU A N 1
ATOM 1376 C CA . GLU A 1 176 ? -6.476 3.040 14.273 1.00 88.50 176 GLU A CA 1
ATOM 1377 C C . GLU A 1 176 ? -5.463 2.537 13.250 1.00 88.50 176 GLU A C 1
ATOM 1379 O O . GLU A 1 176 ? -4.895 1.452 13.387 1.00 88.50 176 GLU A O 1
ATOM 1384 N N . THR A 1 177 ? -5.205 3.349 12.226 1.00 88.62 177 THR A N 1
ATOM 1385 C CA . THR A 1 177 ? -4.102 3.095 11.300 1.00 88.62 177 THR A CA 1
ATOM 1386 C C . THR A 1 177 ? -2.776 3.403 11.993 1.00 88.62 177 THR A C 1
ATOM 1388 O O . THR A 1 177 ? -2.453 4.556 12.269 1.00 88.62 177 THR A O 1
ATOM 1391 N N . VAL A 1 178 ? -1.975 2.369 12.241 1.00 90.19 178 VAL A N 1
ATOM 1392 C CA . VAL A 1 178 ? -0.634 2.507 12.838 1.00 90.19 178 VAL A CA 1
ATOM 1393 C C . VAL A 1 178 ? 0.419 2.743 11.762 1.00 90.19 178 VAL A C 1
ATOM 1395 O O . VAL A 1 178 ? 1.469 3.332 12.026 1.00 90.19 178 VAL A O 1
ATOM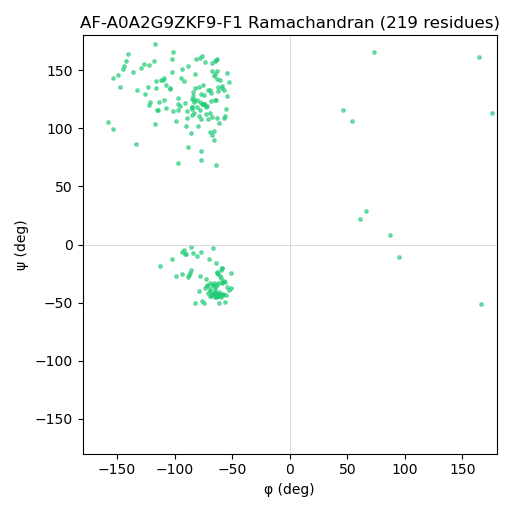 1398 N N . ARG A 1 179 ? 0.160 2.269 10.540 1.00 91.06 179 ARG A N 1
ATOM 1399 C CA . ARG A 1 179 ? 1.065 2.438 9.406 1.00 91.06 179 ARG A CA 1
ATOM 1400 C C . ARG A 1 179 ? 0.311 2.411 8.086 1.00 91.06 179 ARG A C 1
ATOM 1402 O O . ARG A 1 179 ? -0.556 1.569 7.871 1.00 91.06 179 ARG A O 1
ATOM 1409 N N . ALA A 1 180 ? 0.761 3.238 7.147 1.00 92.62 180 ALA A N 1
ATOM 1410 C CA . ALA A 1 180 ? 0.213 3.301 5.800 1.00 92.62 180 ALA A CA 1
ATOM 1411 C C . ALA A 1 180 ? 0.152 1.942 5.080 1.00 92.62 180 ALA A C 1
ATOM 1413 O O . ALA A 1 180 ? -0.821 1.701 4.379 1.00 92.62 180 ALA A O 1
ATOM 1414 N N . ARG A 1 181 ? 1.154 1.057 5.223 1.00 95.25 181 ARG A N 1
ATOM 1415 C CA . ARG A 1 181 ? 1.202 -0.281 4.586 1.00 95.25 181 ARG A CA 1
ATOM 1416 C C . ARG A 1 181 ? 1.934 -1.295 5.459 1.00 95.25 181 ARG A C 1
ATOM 1418 O O . ARG A 1 181 ? 3.031 -0.979 5.927 1.00 95.25 181 ARG A O 1
ATOM 1425 N N . ALA A 1 182 ? 1.390 -2.504 5.600 1.00 94.00 182 ALA A N 1
ATOM 1426 C CA . ALA A 1 182 ? 2.000 -3.596 6.376 1.00 94.00 182 ALA A CA 1
ATOM 1427 C C . ALA A 1 182 ? 3.154 -4.312 5.639 1.00 94.00 182 ALA A C 1
ATOM 1429 O O . ALA A 1 182 ? 4.075 -4.842 6.268 1.00 94.00 182 ALA A O 1
ATOM 1430 N N . TYR A 1 183 ? 3.125 -4.306 4.305 1.00 96.38 183 TYR A N 1
ATOM 1431 C CA . TYR A 1 183 ? 4.100 -4.971 3.438 1.00 96.38 183 TYR A CA 1
ATOM 1432 C C . TYR A 1 183 ? 4.846 -3.956 2.568 1.00 96.38 183 TYR A C 1
ATOM 1434 O O . TYR A 1 183 ? 4.361 -2.847 2.339 1.00 96.38 183 TYR A O 1
ATOM 1442 N N . ARG A 1 184 ? 6.034 -4.335 2.089 1.00 96.81 184 ARG A N 1
ATOM 1443 C CA . ARG A 1 184 ? 6.794 -3.580 1.082 1.00 96.81 184 ARG A CA 1
ATOM 1444 C C . ARG A 1 184 ? 7.531 -4.506 0.126 1.00 96.81 184 ARG A C 1
ATOM 1446 O O . ARG A 1 184 ? 7.896 -5.623 0.490 1.00 96.81 184 ARG A O 1
ATOM 1453 N N . VAL A 1 185 ? 7.779 -4.025 -1.083 1.00 97.94 185 VAL A N 1
ATOM 1454 C CA . VAL A 1 185 ? 8.629 -4.679 -2.078 1.00 97.94 185 VAL A CA 1
ATOM 1455 C C . VAL A 1 185 ? 10.094 -4.352 -1.788 1.00 97.94 185 VAL A C 1
ATOM 1457 O O . VAL A 1 185 ? 10.448 -3.201 -1.536 1.00 97.94 185 VAL A O 1
ATOM 1460 N N . LYS A 1 186 ? 10.952 -5.370 -1.846 1.00 97.44 186 LYS A N 1
ATOM 1461 C CA . LYS A 1 186 ? 12.406 -5.282 -1.666 1.00 97.44 186 LYS A CA 1
ATOM 1462 C C . LYS A 1 186 ? 13.061 -4.714 -2.924 1.00 97.44 186 LYS A C 1
ATOM 1464 O O . LYS A 1 186 ? 13.550 -5.466 -3.769 1.00 97.44 186 LYS A O 1
ATOM 1469 N N . ILE A 1 187 ? 13.021 -3.390 -3.074 1.00 95.81 187 ILE A N 1
ATOM 1470 C CA . ILE A 1 187 ? 13.577 -2.666 -4.232 1.00 95.81 187 ILE A CA 1
ATOM 1471 C C . ILE A 1 187 ? 15.069 -2.982 -4.418 1.00 95.81 187 ILE A C 1
ATOM 1473 O O . ILE A 1 187 ? 15.546 -3.069 -5.543 1.00 95.81 187 ILE A O 1
ATOM 1477 N N . GLU A 1 188 ? 15.799 -3.235 -3.334 1.00 95.12 188 GLU A N 1
ATOM 1478 C CA . GLU A 1 188 ? 17.217 -3.599 -3.337 1.00 95.12 188 GLU A CA 1
ATOM 1479 C C . GLU A 1 188 ? 17.530 -4.935 -4.028 1.00 95.12 188 GLU A C 1
ATOM 1481 O O . GLU A 1 188 ? 18.686 -5.202 -4.349 1.00 95.12 188 GLU A O 1
ATOM 1486 N N . LYS A 1 189 ? 16.519 -5.783 -4.257 1.00 96.44 189 LYS A N 1
ATOM 1487 C CA . LYS A 1 189 ? 16.664 -7.035 -5.013 1.00 96.44 189 LYS A CA 1
ATOM 1488 C C . LYS A 1 189 ? 16.412 -6.870 -6.511 1.00 96.44 189 LYS A C 1
ATOM 1490 O O . LYS A 1 189 ? 16.611 -7.828 -7.256 1.00 96.44 189 LYS A O 1
ATOM 1495 N N . LEU A 1 190 ? 15.939 -5.705 -6.946 1.00 96.25 190 LEU A N 1
ATOM 1496 C CA . LEU A 1 190 ? 15.772 -5.408 -8.364 1.00 96.25 190 LEU A CA 1
ATOM 1497 C C . LEU A 1 190 ? 17.143 -5.175 -9.013 1.00 96.25 190 LEU A C 1
ATOM 1499 O O . LEU A 1 190 ? 18.097 -4.799 -8.323 1.00 96.25 190 LEU A O 1
ATOM 1503 N N . PRO A 1 191 ? 17.262 -5.355 -10.340 1.00 96.69 191 PRO A N 1
ATOM 1504 C CA . PRO A 1 191 ? 18.450 -4.906 -11.048 1.00 96.69 191 PRO A CA 1
ATOM 1505 C C . PRO A 1 191 ? 18.710 -3.411 -10.780 1.00 96.69 191 PRO A C 1
ATOM 1507 O O . PRO A 1 191 ? 17.753 -2.648 -10.613 1.00 96.69 191 PRO A O 1
ATOM 1510 N N . PRO A 1 192 ? 19.977 -2.960 -10.751 1.00 95.62 192 PRO A N 1
ATOM 1511 C CA . PRO A 1 192 ? 20.291 -1.554 -10.521 1.00 95.62 192 PRO A CA 1
ATOM 1512 C C . PRO A 1 192 ? 19.563 -0.641 -11.514 1.00 95.62 192 PRO A C 1
ATOM 1514 O O . PRO A 1 192 ? 19.667 -0.822 -12.727 1.00 95.62 192 PRO A O 1
ATOM 1517 N N . PHE A 1 193 ? 18.850 0.362 -11.005 1.00 95.75 193 PHE A N 1
ATOM 1518 C CA . PHE A 1 193 ? 18.206 1.396 -11.814 1.00 95.75 193 PHE A CA 1
ATOM 1519 C C . PHE A 1 193 ? 18.292 2.753 -11.117 1.00 95.75 193 PHE A C 1
ATOM 1521 O O . PHE A 1 193 ? 18.455 2.830 -9.899 1.00 95.75 193 PHE A O 1
ATOM 1528 N N . ASN A 1 194 ? 18.177 3.829 -11.896 1.00 95.88 194 ASN A N 1
ATOM 1529 C CA . ASN A 1 194 ? 18.119 5.187 -11.370 1.00 95.88 194 ASN A CA 1
ATOM 1530 C C . ASN A 1 194 ? 16.657 5.688 -11.361 1.00 95.88 194 ASN A C 1
ATOM 1532 O O . ASN A 1 194 ? 16.088 5.876 -12.440 1.00 95.88 194 ASN A O 1
ATOM 1536 N N . PRO A 1 195 ? 16.053 5.954 -10.186 1.00 94.56 195 PRO A N 1
ATOM 1537 C CA . PRO A 1 195 ? 14.702 6.510 -10.078 1.00 94.56 195 PRO A CA 1
ATOM 1538 C C . PRO A 1 195 ? 14.498 7.870 -10.762 1.00 94.56 195 PRO A C 1
ATOM 1540 O O . PRO A 1 195 ? 13.360 8.239 -11.040 1.00 94.56 195 PRO A O 1
ATOM 1543 N N . ASP A 1 196 ? 15.561 8.636 -11.029 1.00 95.94 196 ASP A N 1
ATOM 1544 C CA . ASP A 1 196 ? 15.479 9.900 -11.778 1.00 95.94 196 ASP A CA 1
ATOM 1545 C C . ASP A 1 196 ? 15.165 9.694 -13.269 1.00 95.94 196 ASP A C 1
ATOM 1547 O O . ASP A 1 196 ? 14.810 10.647 -13.958 1.00 95.94 196 ASP A O 1
ATOM 1551 N N . LEU A 1 197 ? 15.254 8.456 -13.772 1.00 95.00 197 LEU A N 1
ATOM 1552 C CA . LEU A 1 197 ? 14.965 8.118 -15.167 1.00 95.00 197 LEU A CA 1
ATOM 1553 C C . LEU A 1 197 ? 13.510 7.697 -15.415 1.00 95.00 197 LEU A C 1
ATOM 1555 O O . LEU A 1 197 ? 13.132 7.532 -16.573 1.00 95.00 197 LEU A O 1
ATOM 1559 N N . LEU A 1 198 ? 12.672 7.576 -14.376 1.00 95.00 198 LEU A N 1
ATOM 1560 C CA . LEU A 1 198 ? 11.247 7.237 -14.533 1.00 95.00 198 LEU A CA 1
ATOM 1561 C C . LEU A 1 198 ? 10.481 8.175 -15.490 1.00 95.00 198 LEU A C 1
ATOM 1563 O O . LEU A 1 198 ? 9.661 7.675 -16.263 1.00 95.00 198 LEU A O 1
ATOM 1567 N N . PRO A 1 199 ? 10.753 9.498 -15.541 1.00 95.12 199 PRO A N 1
ATOM 1568 C CA . PRO A 1 199 ? 10.130 10.377 -16.531 1.00 95.12 199 PRO A CA 1
ATOM 1569 C C . PRO A 1 199 ? 10.475 10.038 -17.988 1.00 95.12 199 PRO A C 1
ATOM 1571 O O . PRO A 1 199 ? 9.706 10.378 -18.883 1.00 95.12 199 PRO A O 1
ATOM 1574 N N . ALA A 1 200 ? 11.614 9.381 -18.236 1.00 95.38 200 ALA A N 1
ATOM 1575 C CA . ALA A 1 200 ? 12.028 8.951 -19.570 1.00 95.38 200 ALA A CA 1
ATOM 1576 C C . ALA A 1 200 ? 11.435 7.586 -19.964 1.00 95.38 200 ALA A C 1
ATOM 1578 O O . ALA A 1 200 ? 11.335 7.284 -21.152 1.00 95.38 200 ALA A O 1
ATOM 1579 N N . GLY A 1 201 ? 11.024 6.767 -18.989 1.00 95.25 201 GLY A N 1
ATOM 1580 C CA . GLY A 1 201 ? 10.390 5.476 -19.234 1.00 95.25 201 GLY A CA 1
ATOM 1581 C C . GLY A 1 201 ? 10.345 4.569 -18.004 1.00 95.25 201 GLY A C 1
ATOM 1582 O O . GLY A 1 201 ? 11.091 4.744 -17.043 1.00 95.25 201 GLY A O 1
ATOM 1583 N N . GLN A 1 202 ? 9.466 3.566 -18.059 1.00 96.62 202 GLN A N 1
ATOM 1584 C CA . GLN A 1 202 ? 9.350 2.539 -17.023 1.00 96.62 202 GLN A CA 1
ATOM 1585 C C . GLN A 1 202 ? 10.388 1.430 -17.247 1.00 96.62 202 GLN A C 1
ATOM 1587 O O . GLN A 1 202 ? 10.412 0.844 -18.334 1.00 96.62 202 GLN A O 1
ATOM 1592 N N . PRO A 1 203 ? 11.237 1.118 -16.256 1.00 96.56 203 PRO A N 1
ATOM 1593 C CA . PRO A 1 203 ? 12.122 -0.034 -16.335 1.00 96.56 203 PRO A CA 1
ATOM 1594 C C . PRO A 1 203 ? 11.341 -1.337 -16.090 1.00 96.56 203 PRO A C 1
ATOM 1596 O O . PRO A 1 203 ? 10.250 -1.326 -15.528 1.00 96.56 203 PRO A O 1
ATOM 1599 N N . PHE A 1 204 ? 11.925 -2.472 -16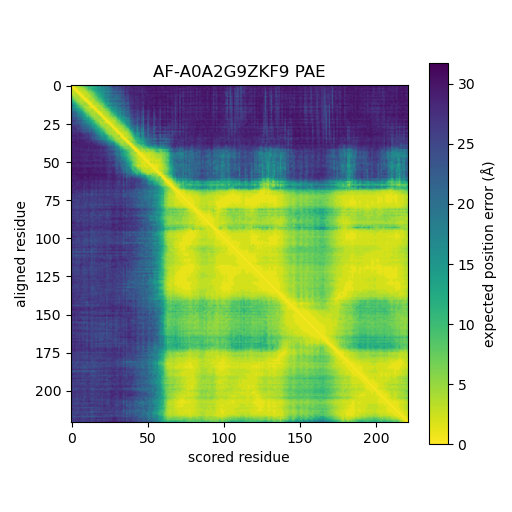.483 1.00 96.38 204 PHE A N 1
ATOM 1600 C CA . PHE A 1 204 ? 11.455 -3.826 -16.132 1.00 96.38 204 PHE A CA 1
ATOM 1601 C C . PHE A 1 204 ? 10.042 -4.214 -16.609 1.00 96.38 204 PHE A C 1
ATOM 1603 O O . PHE A 1 204 ? 9.446 -5.132 -16.051 1.00 96.38 204 PHE A O 1
ATOM 1610 N N . LEU A 1 205 ? 9.494 -3.558 -17.638 1.00 93.38 205 LEU A N 1
ATOM 1611 C CA . LEU A 1 205 ? 8.150 -3.857 -18.167 1.00 93.38 205 LEU A CA 1
ATOM 1612 C C . LEU A 1 205 ? 7.985 -5.300 -18.685 1.00 93.38 205 LEU A C 1
ATOM 1614 O O . LEU A 1 205 ? 6.862 -5.797 -18.798 1.00 93.38 205 LEU A O 1
ATOM 1618 N N . ASP A 1 206 ? 9.097 -5.946 -19.023 1.00 96.44 206 ASP A N 1
ATOM 1619 C CA . ASP A 1 206 ? 9.214 -7.315 -19.517 1.00 96.44 206 ASP A CA 1
ATOM 1620 C C . ASP A 1 206 ? 9.420 -8.356 -18.402 1.00 96.44 206 ASP A C 1
ATOM 1622 O O . ASP A 1 206 ? 9.367 -9.556 -18.669 1.00 96.44 206 ASP A O 1
ATOM 1626 N N . GLN A 1 207 ? 9.629 -7.923 -17.155 1.00 97.94 207 GLN A N 1
ATOM 1627 C CA . GLN A 1 207 ? 9.919 -8.807 -16.028 1.00 97.94 207 GLN A CA 1
ATOM 1628 C C . GLN A 1 207 ? 8.693 -8.980 -15.136 1.00 97.94 207 GLN A C 1
ATOM 1630 O O . GLN A 1 207 ? 8.035 -8.011 -14.760 1.00 97.94 207 GLN A O 1
ATOM 1635 N N . VAL A 1 208 ? 8.412 -10.229 -14.762 1.00 98.25 208 VAL A N 1
ATOM 1636 C CA . VAL A 1 208 ? 7.333 -10.584 -13.838 1.00 98.25 208 VAL A CA 1
ATOM 1637 C C . VAL A 1 208 ? 7.946 -11.134 -12.558 1.00 98.25 208 VAL A C 1
ATOM 1639 O O . VAL A 1 208 ? 8.704 -12.101 -12.585 1.00 98.25 208 VAL A O 1
ATOM 1642 N N . TYR A 1 209 ? 7.612 -10.508 -11.436 1.00 98.12 209 TYR A N 1
ATOM 1643 C CA . TYR A 1 209 ? 8.101 -10.874 -10.110 1.00 98.12 209 TYR A CA 1
ATOM 1644 C C . TYR A 1 209 ? 7.058 -11.682 -9.325 1.00 98.12 209 TYR A C 1
ATOM 1646 O O . TYR A 1 209 ? 5.882 -11.699 -9.665 1.00 98.12 209 TYR A O 1
ATOM 1654 N N . ASP A 1 210 ? 7.464 -12.321 -8.232 1.00 97.38 210 ASP A N 1
ATOM 1655 C CA . ASP A 1 210 ? 6.575 -13.079 -7.339 1.00 97.38 210 ASP A CA 1
ATOM 1656 C C . ASP A 1 210 ? 6.544 -12.474 -5.926 1.00 97.38 210 ASP A C 1
ATOM 1658 O O . ASP A 1 210 ? 7.364 -11.625 -5.564 1.00 97.38 210 ASP A O 1
ATOM 1662 N N . TRP A 1 211 ? 5.647 -12.988 -5.078 1.00 96.19 211 TRP A N 1
ATOM 1663 C CA . TRP A 1 211 ? 5.547 -12.638 -3.652 1.00 96.19 211 TRP A CA 1
ATOM 1664 C C . TRP A 1 211 ? 6.874 -12.736 -2.879 1.00 96.19 211 TRP A C 1
ATOM 1666 O O . TRP A 1 211 ? 7.072 -12.031 -1.896 1.00 96.19 211 TRP A O 1
ATOM 1676 N N . ALA A 1 212 ? 7.833 -13.544 -3.342 1.00 96.00 212 ALA A N 1
ATOM 1677 C CA . ALA A 1 212 ? 9.170 -13.635 -2.750 1.00 96.00 212 ALA A CA 1
ATOM 1678 C C . ALA A 1 212 ? 9.936 -12.291 -2.731 1.00 96.00 212 ALA A C 1
ATOM 1680 O O . ALA A 1 212 ? 10.875 -12.119 -1.943 1.00 96.00 212 ALA A O 1
ATOM 1681 N N . MET A 1 213 ? 9.536 -11.328 -3.568 1.00 96.94 213 MET A N 1
ATOM 1682 C CA . MET A 1 213 ? 10.061 -9.958 -3.584 1.00 96.94 213 MET A CA 1
ATOM 1683 C C . MET A 1 213 ? 9.446 -9.058 -2.512 1.00 96.94 213 MET A C 1
ATOM 1685 O O . MET A 1 213 ? 9.954 -7.969 -2.272 1.00 96.94 213 MET A O 1
ATOM 1689 N N . VAL A 1 214 ? 8.402 -9.512 -1.828 1.00 97.12 214 VAL A N 1
ATOM 1690 C CA . VAL A 1 214 ? 7.720 -8.777 -0.765 1.00 97.12 214 VAL A CA 1
ATOM 1691 C C . VAL A 1 214 ? 8.310 -9.166 0.589 1.00 97.12 214 VAL A C 1
ATOM 1693 O O . VAL A 1 214 ? 8.851 -10.261 0.775 1.00 97.12 214 VAL A O 1
ATOM 1696 N N . GLU A 1 215 ? 8.266 -8.251 1.545 1.00 96.00 215 GLU A N 1
ATOM 1697 C CA . GLU A 1 215 ? 8.511 -8.538 2.952 1.00 96.00 215 GLU A CA 1
ATOM 1698 C C . GLU A 1 215 ? 7.490 -7.837 3.847 1.00 96.00 215 GLU A C 1
ATOM 1700 O O . GLU A 1 215 ? 6.991 -6.751 3.535 1.00 96.00 215 GLU A O 1
ATOM 1705 N N . LYS A 1 216 ? 7.176 -8.478 4.976 1.00 94.75 216 LYS A N 1
ATOM 1706 C CA . LYS A 1 216 ? 6.372 -7.873 6.036 1.00 94.75 216 LYS A CA 1
ATOM 1707 C C . LYS A 1 216 ? 7.255 -6.907 6.812 1.00 94.75 216 LYS A C 1
ATOM 1709 O O . LYS A 1 216 ? 8.354 -7.268 7.237 1.00 94.75 216 LYS A O 1
ATOM 1714 N N . LYS A 1 217 ? 6.782 -5.681 7.005 1.00 92.12 217 LYS A N 1
ATOM 1715 C CA . LYS A 1 217 ? 7.514 -4.694 7.798 1.00 92.12 217 LYS A CA 1
ATOM 1716 C C . LYS A 1 217 ? 7.553 -5.128 9.268 1.00 92.12 217 LYS A C 1
ATOM 1718 O O . LYS A 1 217 ? 6.612 -5.765 9.748 1.00 92.12 217 LYS A O 1
ATOM 1723 N N . PRO A 1 218 ? 8.612 -4.773 10.016 1.00 89.62 218 PRO A N 1
ATOM 1724 C CA . PRO A 1 218 ? 8.688 -5.103 11.432 1.00 89.62 218 PRO A CA 1
ATOM 1725 C C . PRO A 1 218 ? 7.521 -4.462 12.190 1.00 89.62 218 PRO A C 1
ATOM 1727 O O . PRO A 1 218 ? 7.131 -3.323 11.897 1.00 89.62 218 PRO A O 1
ATOM 1730 N N . LYS A 1 219 ? 6.978 -5.193 13.170 1.00 83.88 219 LYS A N 1
ATOM 1731 C CA . LYS A 1 219 ? 5.939 -4.675 14.065 1.00 83.88 219 LYS A CA 1
ATOM 1732 C C . LYS A 1 219 ? 6.464 -3.444 14.797 1.00 83.88 219 LYS A C 1
ATOM 1734 O O . LYS A 1 219 ? 7.608 -3.433 15.257 1.00 83.88 219 LYS A O 1
ATOM 1739 N N . ILE A 1 220 ? 5.629 -2.417 14.887 1.00 79.25 220 ILE A N 1
ATOM 1740 C CA . ILE A 1 220 ? 5.920 -1.245 15.709 1.00 79.25 220 ILE A CA 1
ATOM 1741 C C . ILE A 1 220 ? 5.714 -1.686 17.160 1.00 79.25 220 ILE A C 1
ATOM 1743 O O . ILE A 1 220 ? 4.656 -2.214 17.492 1.00 79.25 220 ILE A O 1
ATOM 1747 N N . LYS A 1 221 ? 6.773 -1.577 17.965 1.00 68.62 221 LYS A N 1
ATOM 1748 C CA . LYS A 1 221 ? 6.700 -1.757 19.417 1.00 68.62 221 LYS A CA 1
ATOM 1749 C C . LYS A 1 221 ? 6.245 -0.468 20.075 1.00 68.62 221 LYS A C 1
ATOM 1751 O O . LYS A 1 221 ? 6.620 0.602 19.536 1.00 68.62 221 LYS A O 1
#

Sequence (221 aa):
MILINRKIINKKNMPENANVNTAQPETGKKQFLSPKIWLGGGLGLLLIALGAYLFFRASGSGEEDFGAGEKRIYEIAIVVRGQQNPDPAEDRKNSLKAGDALIAQGEGHQWSVTEKTSYLILKMNLTDKQAEALTRPEEVEIAFSDLSAEEQKRIEEEKALAEKEGRDYTEETRRETVRARAYRVKIEKLPPFNPDLLPAGQPFLDQVYDWAMVEKKPKIK